Protein 3T61 (pdb70)

Sequence (343 aa):
RRFPGSIVVGVSGSGKSSVGEAIAEACGYPFIEGDALHPPENIRKSEGIPLTDDDRWPWLAAIGERLASREPVVVSCSALKRSYRDKLRESAPGGLAFVFLHGSESVLAERHHRTGHFPSSLLQTQLETLEDPRGEVRTVAVDVAQPLAEIVREALAGLARLAENLYFQSHHRRFPGSIVVGVSGSGKSSVGEAIAEACGYPFIEGDALHPPENIRKSEGIPLTDDDRWPWLAAIGERLASREPVVVSCSALKRSYRDKLRESAPGGLAFVFLHGSESVLAERHHRTGHFPSSLLQTQLETLEDPRGEVRTVAVDVAQPLAEIVREALAGLARLAENLYFQSH

Nearest PDB structures (foldseek):
  3t61-assembly1_B  TM=1.006E+00  e=4.111E-32  Sinorhizobium meliloti 1021
  1ko8-assembly1_B  TM=8.715E-01  e=2.826E-16  Escherichia coli
  1ko1-assembly1_B  TM=8.729E-01  e=8.173E-14  Escherichia coli
  2shk-assembly2_B  TM=5.669E-01  e=9.220E-06  Dickeya chrysanthemi
  3h0k-assembly1_B  TM=6.376E-01  e=4.752E-04  Saccharolobus solfataricus

Solvent-accessible surface area: 16106 Å² total

B-factor: mean 38.79, std 11.43, range [9.85, 81.86]

InterPro domains:
  IPR006001 Carbohydrate kinase, thermoresistant glucokinase [PTHR43442] (18-174)
  IPR006001 Carbohydrate kinase, thermoresistant glucokinase [TIGR01313] (19-172)
  IPR006001 Carbohydrate kinase, thermoresistant glucokinase [cd02021] (19-160)
  IPR027417 P-loop containing nucleoside triphosphate hydrolase [G3DSA:3.40.50.300] (1-178)
  IPR027417 P-loop containing nucleoside triphosphate hydrolase [SSF52540] (18-172)

Structure (mmCIF, N/CA/C/O backbone):
data_3T61
#
_entry.id   3T61
#
_cell.length_a   68.202
_cell.length_b   68.202
_cell.length_c   118.621
_cell.angle_alpha   90.00
_cell.angle_beta   90.00
_cell.angle_gamma   90.00
#
_symmetry.space_group_name_H-M   'P 43'
#
loop_
_entity.id
_entity.type
_entity.pdbx_description
1 polymer Gluconokinase
2 non-polymer 'PHOSPHATE ION'
3 water water
#
loop_
_atom_site.group_PDB
_atom_site.id
_atom_site.type_symbol
_atom_site.label_atom_id
_atom_site.label_alt_id
_atom_site.label_comp_id
_atom_site.label_asym_id
_atom_site.label_entity_id
_atom_site.label_seq_id
_atom_site.pdbx_PDB_ins_code
_atom_site.Cartn_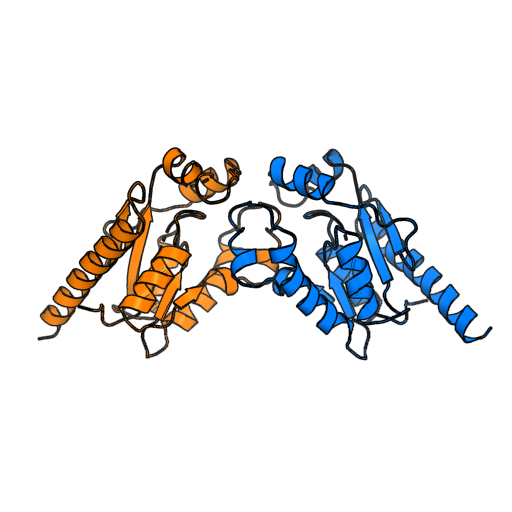x
_atom_site.Cartn_y
_atom_site.Cartn_z
_atom_site.occupancy
_atom_site.B_iso_or_equiv
_atom_site.auth_seq_id
_atom_site.auth_comp_id
_atom_site.auth_asym_id
_atom_site.auth_atom_id
_atom_site.pdbx_PDB_model_num
ATOM 1 N N . ARG A 1 15 ? 36.539 35.016 10.402 1.00 67.87 13 ARG A N 1
ATOM 2 C CA . ARG A 1 15 ? 36.874 33.566 10.293 1.00 67.08 13 ARG A CA 1
ATOM 3 C C . ARG A 1 15 ? 36.229 32.894 9.090 1.00 65.16 13 ARG A C 1
ATOM 4 O O . ARG A 1 15 ? 36.203 33.445 7.991 1.00 65.32 13 ARG A O 1
ATOM 12 N N . ARG A 1 16 ? 35.709 31.694 9.324 1.00 62.57 14 ARG A N 1
ATOM 13 C CA . ARG A 1 16 ? 35.071 30.889 8.295 1.00 59.63 14 ARG A CA 1
ATOM 14 C C . ARG A 1 16 ? 34.381 29.734 9.007 1.00 56.49 14 ARG A C 1
ATOM 15 O O . ARG A 1 16 ? 35.042 28.926 9.653 1.00 56.40 14 ARG A O 1
ATOM 23 N N . PHE A 1 17 ? 33.057 29.665 8.901 1.00 53.75 15 PHE A N 1
ATOM 24 C CA . PHE A 1 17 ? 32.285 28.608 9.562 1.00 50.67 15 PHE A CA 1
ATOM 25 C C . PHE A 1 17 ? 32.780 27.201 9.202 1.00 49.71 15 PHE A C 1
ATOM 26 O O . PHE A 1 17 ? 32.759 26.803 8.034 1.00 47.47 15 PHE A O 1
ATOM 34 N N . PRO A 1 18 ? 33.226 26.431 10.214 1.00 49.44 16 PRO A N 1
ATOM 35 C CA . PRO A 1 18 ? 33.737 25.065 10.050 1.00 49.56 16 PRO A CA 1
ATOM 36 C C . PRO A 1 18 ? 32.609 24.044 9.974 1.00 48.72 16 PRO A C 1
ATOM 37 O O . PRO A 1 18 ? 32.466 23.197 10.858 1.00 50.66 16 PRO A O 1
ATOM 41 N N . GLY A 1 19 ? 31.808 24.130 8.921 1.00 46.78 17 GLY A N 1
ATOM 42 C CA . GLY A 1 19 ? 30.695 23.213 8.766 1.00 43.88 17 GLY A CA 1
ATOM 43 C C . GLY A 1 19 ? 29.900 23.555 7.523 1.00 41.90 17 GLY A C 1
ATOM 44 O O . GLY A 1 19 ? 30.183 24.552 6.862 1.00 41.41 17 GLY A O 1
ATOM 45 N N . SER A 1 20 ? 28.907 22.733 7.207 1.00 39.61 18 SER A N 1
ATOM 46 C CA . SER A 1 20 ? 28.080 22.958 6.033 1.00 38.95 18 SER A CA 1
ATOM 47 C C . SER A 1 20 ? 27.138 24.151 6.201 1.00 37.31 18 SER A C 1
ATOM 48 O O . SER A 1 20 ? 26.679 24.444 7.305 1.00 37.70 18 SER A O 1
ATOM 51 N N . ILE A 1 21 ? 26.862 24.835 5.095 1.00 34.95 19 ILE A N 1
ATOM 52 C CA . ILE A 1 21 ? 25.992 26.007 5.108 1.00 32.95 19 ILE A CA 1
ATOM 53 C C . ILE A 1 21 ? 24.795 25.859 4.167 1.00 30.76 19 ILE A C 1
ATOM 54 O O . ILE A 1 21 ? 24.961 25.513 2.999 1.00 28.04 19 ILE A O 1
ATOM 59 N N . VAL A 1 22 ? 23.596 26.127 4.674 1.00 28.38 20 VAL A N 1
ATOM 60 C CA . VAL A 1 22 ? 22.412 26.097 3.832 1.00 26.87 20 VAL A CA 1
ATOM 61 C C . VAL A 1 22 ? 21.943 27.545 3.632 1.00 27.27 20 VAL A C 1
ATOM 62 O O . VAL A 1 22 ? 21.728 28.266 4.610 1.00 27.36 20 VAL A O 1
ATOM 66 N N . VAL A 1 23 ? 21.812 27.985 2.382 1.00 24.77 21 VAL A N 1
ATOM 67 C CA . VAL A 1 23 ? 21.309 29.334 2.113 1.00 23.20 21 VAL A CA 1
ATOM 68 C C . VAL A 1 23 ? 19.838 29.107 1.781 1.00 23.39 21 VAL A C 1
ATOM 69 O O . VAL A 1 23 ? 19.517 28.493 0.766 1.00 24.30 21 VAL A O 1
ATOM 81 N N . GLY A 1 25 ? 15.445 30.573 2.074 1.00 22.84 23 GLY A N 1
ATOM 82 C CA . GLY A 1 25 ? 14.623 31.715 1.727 1.00 25.08 23 GLY A CA 1
ATOM 83 C C . GLY A 1 25 ? 13.700 31.315 0.587 1.00 26.01 23 GLY A C 1
ATOM 84 O O . GLY A 1 25 ? 13.988 30.335 -0.115 1.00 22.21 23 GLY A O 1
ATOM 85 N N . VAL A 1 26 ? 12.606 32.058 0.398 1.00 24.57 24 VAL A N 1
ATOM 86 C CA . VAL A 1 26 ? 11.631 31.748 -0.651 1.00 24.61 24 VAL A CA 1
ATOM 87 C C . VAL A 1 26 ? 12.221 31.809 -2.049 1.00 26.70 24 VAL A C 1
ATOM 88 O O . VAL A 1 26 ? 13.311 32.348 -2.257 1.00 25.20 24 VAL A O 1
ATOM 92 N N . SER A 1 27 ? 11.487 31.250 -3.006 1.00 27.12 25 SER A N 1
ATOM 93 C CA . SER A 1 27 ? 11.926 31.232 -4.392 1.00 30.54 25 SER A CA 1
ATOM 94 C C . SER A 1 27 ? 12.120 32.662 -4.877 1.00 30.06 25 SER A C 1
ATOM 95 O O . SER A 1 27 ? 11.285 33.527 -4.611 1.00 27.80 25 SER A O 1
ATOM 98 N N . GLY A 1 28 ? 13.237 32.904 -5.561 1.00 29.29 26 GLY A N 1
ATOM 99 C CA . GLY A 1 28 ? 13.536 34.232 -6.070 1.00 30.10 26 GLY A CA 1
ATOM 100 C C . GLY A 1 28 ? 14.271 35.161 -5.113 1.00 30.47 26 GLY A C 1
ATOM 101 O O . GLY A 1 28 ? 14.537 36.320 -5.450 1.00 29.31 26 GLY A O 1
ATOM 102 N N . SER A 1 29 ? 14.600 34.670 -3.922 1.00 28.19 27 SER A N 1
ATOM 103 C CA . SER A 1 29 ? 15.306 35.486 -2.932 1.00 27.18 27 SER A CA 1
ATOM 104 C C . SER A 1 29 ? 16.794 35.612 -3.237 1.00 26.60 27 SER A C 1
ATOM 105 O O . SER A 1 29 ? 17.467 36.486 -2.701 1.00 27.73 27 SER A O 1
ATOM 108 N N . GLY A 1 30 ? 17.304 34.730 -4.093 1.00 26.91 28 GLY A N 1
ATOM 109 C CA . GLY A 1 30 ? 18.710 34.776 -4.479 1.00 26.31 28 GLY A CA 1
ATOM 110 C C . GLY A 1 30 ? 19.634 33.758 -3.813 1.00 26.20 28 GLY A C 1
ATOM 111 O O . GLY A 1 30 ? 20.837 33.985 -3.729 1.00 24.54 28 GLY A O 1
ATOM 112 N N . LYS A 1 31 ? 19.085 32.636 -3.346 1.00 27.34 29 LYS A N 1
ATOM 113 C CA . LYS A 1 31 ? 19.895 31.615 -2.688 1.00 27.43 29 LYS A CA 1
ATOM 114 C C . LYS A 1 31 ? 21.068 31.130 -3.528 1.00 26.93 29 LYS A C 1
ATOM 115 O O . LYS A 1 31 ? 22.181 30.996 -3.016 1.00 24.91 29 LYS A O 1
ATOM 121 N N . SER A 1 32 ? 20.845 30.839 -4.807 1.00 28.66 30 SER A N 1
ATOM 122 C CA . SER A 1 32 ? 21.955 30.368 -5.640 1.00 31.63 30 SER A CA 1
ATOM 123 C C . SER A 1 32 ? 23.060 31.418 -5.828 1.00 30.98 30 SER A C 1
ATOM 124 O O . SER A 1 32 ? 24.239 31.070 -5.764 1.00 30.70 30 SER A O 1
ATOM 127 N N . SER A 1 33 ? 22.711 32.682 -6.078 1.00 30.13 31 SER A N 1
ATOM 128 C CA . SER A 1 33 ? 23.759 33.699 -6.245 1.00 30.78 31 SER A CA 1
ATOM 129 C C . SER A 1 33 ? 24.577 33.870 -4.959 1.00 29.67 31 SER A C 1
ATOM 130 O O . SER A 1 33 ? 25.807 33.907 -4.982 1.00 27.32 31 SER A O 1
ATOM 133 N N . VAL A 1 34 ? 23.873 33.974 -3.838 1.00 27.95 32 VAL A N 1
ATOM 134 C CA . VAL A 1 34 ? 24.521 34.146 -2.549 1.00 29.02 32 VAL A CA 1
ATOM 135 C C . VAL A 1 34 ? 25.275 32.885 -2.163 1.00 28.78 32 VAL A C 1
ATOM 136 O O . VAL A 1 34 ? 26.415 32.946 -1.687 1.00 25.70 32 VAL A O 1
ATOM 140 N N . GLY A 1 35 ? 24.626 31.741 -2.382 1.00 28.05 33 GLY A N 1
ATOM 141 C CA . GLY A 1 35 ? 25.238 30.462 -2.065 1.00 28.99 33 GLY A CA 1
ATOM 142 C C . GLY A 1 35 ? 26.545 30.247 -2.805 1.00 29.97 33 GLY A C 1
ATOM 143 O O . GLY A 1 35 ? 27.523 29.755 -2.237 1.00 27.24 33 GLY A O 1
ATOM 144 N N . GLU A 1 36 ? 26.574 30.621 -4.078 1.00 31.11 34 GLU A N 1
ATOM 145 C CA . GLU A 1 36 ? 27.784 30.441 -4.859 1.00 35.64 34 GLU A CA 1
ATOM 146 C C . GLU A 1 36 ? 28.896 31.363 -4.370 1.00 34.39 34 GLU A C 1
ATOM 147 O O . GLU A 1 36 ? 30.041 30.937 -4.237 1.00 34.07 34 GLU A O 1
ATOM 153 N N . ALA A 1 37 ? 28.559 32.615 -4.078 1.00 33.96 35 ALA A N 1
ATOM 154 C CA . ALA A 1 37 ? 29.557 33.565 -3.587 1.00 33.59 35 ALA A CA 1
ATOM 155 C C . ALA A 1 37 ? 30.124 33.087 -2.242 1.00 32.71 35 ALA A C 1
ATOM 156 O O . ALA A 1 37 ? 31.334 33.083 -2.055 1.00 33.15 35 ALA A O 1
ATOM 158 N N . ILE A 1 38 ? 29.253 32.683 -1.316 1.00 32.18 36 ILE A N 1
ATOM 159 C CA . ILE A 1 38 ? 29.681 32.175 -0.014 1.00 33.55 36 ILE A CA 1
ATOM 160 C C . ILE A 1 38 ? 30.645 30.993 -0.216 1.00 34.57 36 ILE A C 1
ATOM 161 O O . ILE A 1 38 ? 31.733 30.951 0.366 1.00 32.17 36 ILE A O 1
ATOM 166 N N . ALA A 1 39 ? 30.219 30.031 -1.032 1.00 35.41 37 ALA A N 1
ATOM 167 C CA . ALA A 1 39 ? 31.013 28.839 -1.317 1.00 37.28 37 ALA A CA 1
ATOM 168 C C . ALA A 1 39 ? 32.392 29.188 -1.866 1.00 38.82 37 ALA A C 1
ATOM 169 O O . ALA A 1 39 ? 33.407 28.647 -1.427 1.00 37.99 37 ALA A O 1
ATOM 171 N N . GLU A 1 40 ? 32.430 30.092 -2.833 1.00 39.92 38 GLU A N 1
ATOM 172 C CA . GLU A 1 40 ? 33.702 30.466 -3.409 1.00 42.02 38 GLU A CA 1
ATOM 173 C C . GLU A 1 40 ? 34.597 31.111 -2.353 1.00 42.77 38 GLU A C 1
ATOM 174 O O . GLU A 1 40 ? 35.781 30.792 -2.254 1.00 42.31 38 GLU A O 1
ATOM 180 N N . ALA A 1 41 ? 34.027 32.006 -1.553 1.00 42.87 39 ALA A N 1
ATOM 181 C CA . ALA A 1 41 ? 34.790 32.682 -0.515 1.00 44.08 39 ALA A CA 1
ATOM 182 C C . ALA A 1 41 ? 35.355 31.711 0.524 1.00 44.32 39 ALA A C 1
ATOM 183 O O . ALA A 1 41 ? 36.454 31.917 1.030 1.00 44.28 39 ALA A O 1
ATOM 185 N N . CYS A 1 42 ? 34.616 30.647 0.828 1.00 45.27 40 CYS A N 1
ATOM 186 C CA . CYS A 1 42 ? 35.054 29.670 1.828 1.00 45.14 40 CYS A CA 1
ATOM 187 C C . CYS A 1 42 ? 35.848 28.487 1.279 1.00 45.22 40 CYS A C 1
ATOM 188 O O . CYS A 1 42 ? 36.324 27.651 2.043 1.00 45.08 40 CYS A O 1
ATOM 191 N N . GLY A 1 43 ? 35.993 28.406 -0.035 1.00 44.49 41 GLY A N 1
ATOM 192 C CA . GLY A 1 43 ? 36.716 27.283 -0.593 1.00 44.23 41 GLY A CA 1
ATOM 193 C C . GLY A 1 43 ? 35.919 25.996 -0.446 1.00 44.49 41 GLY A C 1
ATOM 194 O O . GLY A 1 43 ? 36.488 24.914 -0.331 1.00 44.79 41 GLY A O 1
ATOM 195 N N . TYR A 1 44 ? 34.594 26.112 -0.423 1.00 43.44 42 TYR A N 1
ATOM 196 C CA . TYR A 1 44 ? 33.734 24.941 -0.323 1.00 40.85 42 TYR A CA 1
ATOM 197 C C . TYR A 1 44 ? 33.002 24.795 -1.642 1.00 39.68 42 TYR A C 1
ATOM 198 O O . TYR A 1 44 ? 32.833 25.765 -2.383 1.00 40.77 42 TYR A O 1
ATOM 207 N N . PRO A 1 45 ? 32.563 23.575 -1.964 1.00 38.09 43 PRO A N 1
ATOM 208 C CA . PRO A 1 45 ? 31.841 23.427 -3.224 1.00 37.14 43 PRO A CA 1
ATOM 209 C C . PRO A 1 45 ? 30.387 23.855 -2.998 1.00 35.97 43 PRO A C 1
ATOM 210 O O . PRO A 1 45 ? 29.865 23.772 -1.880 1.00 34.37 43 PRO A O 1
ATOM 214 N N . PHE A 1 46 ? 29.746 24.338 -4.051 1.00 34.63 44 PHE A N 1
ATOM 215 C CA . PHE A 1 46 ? 28.360 24.760 -3.947 1.00 33.51 44 PHE A CA 1
ATOM 216 C C . PHE A 1 46 ? 27.466 23.748 -4.639 1.00 33.74 44 PHE A C 1
ATOM 217 O O . PHE A 1 46 ? 27.772 23.284 -5.736 1.00 33.53 44 PHE A O 1
ATOM 225 N N . ILE A 1 47 ? 26.365 23.403 -3.993 1.00 33.33 45 ILE A N 1
ATOM 226 C CA . ILE A 1 47 ? 25.411 22.487 -4.580 1.00 33.59 45 ILE A CA 1
ATOM 227 C C . ILE A 1 47 ? 24.078 23.211 -4.689 1.00 34.52 45 ILE A C 1
ATOM 228 O O . ILE A 1 47 ? 23.587 23.772 -3.706 1.00 33.06 45 ILE A O 1
ATOM 233 N N . GLU A 1 48 ? 23.495 23.219 -5.884 1.00 34.83 46 GLU A N 1
ATOM 234 C CA . GLU A 1 48 ? 22.202 23.853 -6.046 1.00 35.68 46 GLU A CA 1
ATOM 235 C C . GLU A 1 48 ? 21.123 22.859 -5.639 1.00 34.39 46 GLU A C 1
ATOM 236 O O . GLU A 1 48 ? 20.960 21.817 -6.274 1.00 34.65 46 GLU A O 1
ATOM 242 N N . GLY A 1 49 ? 20.395 23.188 -4.576 1.00 32.36 47 GLY A N 1
ATOM 243 C CA . GLY A 1 49 ? 19.342 22.314 -4.088 1.00 33.67 47 GLY A CA 1
ATOM 244 C C . GLY A 1 49 ? 18.315 21.883 -5.124 1.00 34.14 47 GLY A C 1
ATOM 245 O O . GLY A 1 49 ? 17.903 20.724 -5.136 1.00 32.32 47 GLY A O 1
ATOM 246 N N . ASP A 1 50 ? 17.907 22.806 -5.989 1.00 34.50 48 ASP A N 1
ATOM 247 C CA . ASP A 1 50 ? 16.914 22.527 -7.025 1.00 37.94 48 ASP A CA 1
ATOM 248 C C . ASP A 1 50 ? 17.203 21.294 -7.873 1.00 37.23 48 ASP A C 1
ATOM 249 O O . ASP A 1 50 ? 16.279 20.615 -8.331 1.00 39.13 48 ASP A O 1
ATOM 254 N N . ALA A 1 51 ? 18.481 21.024 -8.103 1.00 33.43 49 ALA A N 1
ATOM 255 C CA . ALA A 1 51 ? 18.879 19.891 -8.916 1.00 32.85 49 ALA A CA 1
ATOM 256 C C . ALA A 1 51 ? 18.614 18.526 -8.268 1.00 32.30 49 ALA A C 1
ATOM 257 O O . ALA A 1 51 ? 18.769 17.500 -8.918 1.00 32.43 49 ALA A O 1
ATOM 259 N N . LEU A 1 52 ? 18.203 18.501 -7.006 1.00 31.76 50 LEU A N 1
ATOM 260 C CA . LEU A 1 52 ? 17.964 17.226 -6.339 1.00 32.40 50 LEU A CA 1
ATOM 261 C C . LEU A 1 52 ? 16.494 16.821 -6.188 1.00 33.11 50 LEU A C 1
ATOM 262 O O . LEU A 1 52 ? 16.186 15.838 -5.509 1.00 32.96 50 LEU A O 1
ATOM 267 N N . HIS A 1 53 ? 15.593 17.581 -6.810 1.00 32.90 51 HIS A N 1
ATOM 268 C CA . HIS A 1 53 ? 14.159 17.284 -6.763 1.00 32.47 51 HIS A CA 1
ATOM 269 C C . HIS A 1 53 ? 13.856 16.074 -7.630 1.00 32.68 51 HIS A C 1
ATOM 270 O O . HIS A 1 53 ? 14.395 15.944 -8.726 1.00 31.17 51 HIS A O 1
ATOM 277 N N . PRO A 1 54 ? 13.008 15.159 -7.145 1.00 33.84 52 PRO A N 1
ATOM 278 C CA . PRO A 1 54 ? 12.697 14.001 -7.993 1.00 34.60 52 PRO A CA 1
ATOM 279 C C . PRO A 1 54 ? 11.832 14.499 -9.171 1.00 35.46 52 PRO A C 1
ATOM 280 O O . PRO A 1 54 ? 11.214 15.563 -9.088 1.00 34.10 52 PRO A O 1
ATOM 284 N N . PRO A 1 55 ? 11.791 13.746 -10.283 1.00 37.21 53 PRO A N 1
ATOM 285 C CA . PRO A 1 55 ? 11.015 14.102 -11.483 1.00 37.26 53 PRO A CA 1
ATOM 286 C C . PRO A 1 55 ? 9.610 14.655 -11.229 1.00 35.88 53 PRO A C 1
ATOM 287 O O . PRO A 1 55 ? 9.208 15.646 -11.837 1.00 33.30 53 PRO A O 1
ATOM 291 N N . GLU A 1 56 ? 8.876 14.008 -10.333 1.00 35.32 54 GLU A N 1
ATOM 292 C CA . GLU A 1 56 ? 7.520 14.418 -9.985 1.00 36.99 54 GLU A CA 1
ATOM 293 C C . GLU A 1 56 ? 7.469 15.871 -9.503 1.00 35.87 54 GLU A C 1
ATOM 294 O O . GLU A 1 56 ? 6.558 16.619 -9.870 1.00 33.95 54 GLU A O 1
ATOM 300 N N . ASN A 1 57 ? 8.442 16.275 -8.686 1.00 33.22 55 ASN A N 1
ATOM 301 C CA . ASN A 1 57 ? 8.464 17.646 -8.162 1.00 33.20 55 ASN A CA 1
ATOM 302 C C . ASN A 1 57 ? 8.694 18.669 -9.271 1.00 31.28 55 ASN A C 1
ATOM 303 O O . ASN A 1 57 ? 7.999 19.677 -9.339 1.00 31.61 55 ASN A O 1
ATOM 308 N N . ILE A 1 58 ? 9.664 18.400 -10.137 1.00 30.96 56 ILE A N 1
ATOM 309 C CA . ILE A 1 58 ? 9.989 19.286 -11.247 1.00 33.02 56 ILE A CA 1
ATOM 310 C C . ILE A 1 58 ? 8.786 19.528 -12.172 1.00 34.86 56 ILE A C 1
ATOM 311 O O . ILE A 1 58 ? 8.585 20.641 -12.681 1.00 33.46 56 ILE A O 1
ATOM 3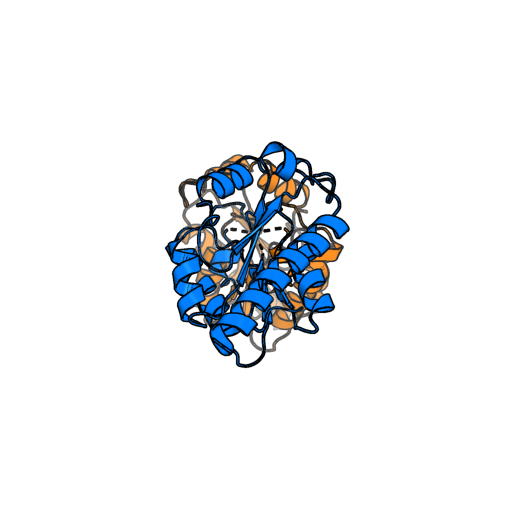16 N N . ARG A 1 59 ? 7.985 18.489 -12.383 1.00 35.26 57 ARG A N 1
ATOM 317 C CA . ARG A 1 59 ? 6.807 18.613 -13.227 1.00 36.44 57 ARG A CA 1
ATOM 318 C C . ARG A 1 59 ? 5.844 19.626 -12.592 1.00 35.78 57 ARG A C 1
ATOM 319 O O . ARG A 1 59 ? 5.335 20.518 -13.271 1.00 34.91 57 ARG A O 1
ATOM 327 N N . LYS A 1 60 ? 5.593 19.491 -11.292 1.00 34.24 58 LYS A N 1
ATOM 328 C CA . LYS A 1 60 ? 4.703 20.425 -10.613 1.00 33.74 58 LYS A CA 1
ATOM 329 C C . LYS A 1 60 ? 5.229 21.854 -10.679 1.00 32.95 58 LYS A C 1
ATOM 330 O O . LYS A 1 60 ? 4.470 22.785 -10.936 1.00 32.62 58 LYS A O 1
ATOM 344 N N . SER A 1 62 ? 7.192 23.037 -12.870 1.00 32.98 60 SER A N 1
ATOM 345 C CA . SER A 1 62 ? 7.102 23.422 -14.274 1.00 35.48 60 SER A CA 1
ATOM 346 C C . SER A 1 62 ? 5.724 24.008 -14.564 1.00 35.14 60 SER A C 1
ATOM 347 O O . SER A 1 62 ? 5.593 24.957 -15.333 1.00 35.80 60 SER A O 1
ATOM 350 N N . GLU A 1 63 ? 4.704 23.442 -13.923 1.00 34.29 61 GLU A N 1
ATOM 351 C CA . GLU A 1 63 ? 3.322 23.870 -14.105 1.00 34.24 61 GLU A CA 1
ATOM 352 C C . GLU A 1 63 ? 2.934 25.060 -13.229 1.00 34.53 61 GLU A C 1
ATOM 353 O O . GLU A 1 63 ? 1.854 25.626 -13.386 1.00 34.61 61 GLU A O 1
ATOM 359 N N . GLY A 1 64 ? 3.822 25.453 -12.323 1.00 32.38 62 GLY A N 1
ATOM 360 C CA . GLY A 1 64 ? 3.514 26.566 -11.448 1.00 33.07 62 GLY A CA 1
ATOM 361 C C . GLY A 1 64 ? 2.571 26.137 -10.343 1.00 33.45 62 GLY A C 1
ATOM 362 O O . GLY A 1 64 ? 1.821 26.950 -9.807 1.00 31.72 62 GLY A O 1
ATOM 363 N N . ILE A 1 65 ? 2.598 24.848 -10.016 1.00 33.70 63 ILE A N 1
ATOM 364 C CA . ILE A 1 65 ? 1.765 24.295 -8.954 1.00 34.85 63 ILE A CA 1
ATOM 365 C C . ILE A 1 65 ? 2.628 24.116 -7.698 1.00 34.19 63 ILE A C 1
ATOM 366 O O . ILE A 1 65 ? 3.751 23.620 -7.777 1.00 32.87 63 ILE A O 1
ATOM 371 N N . PRO A 1 66 ? 2.113 24.521 -6.521 1.00 33.58 64 PRO A N 1
ATOM 372 C CA . PRO A 1 66 ? 2.878 24.380 -5.277 1.00 33.65 64 PRO A CA 1
ATOM 373 C C . PRO A 1 66 ? 3.120 22.926 -4.850 1.00 33.11 64 PRO A C 1
ATOM 374 O O . PRO A 1 66 ? 2.304 22.047 -5.116 1.00 32.61 64 PRO A O 1
ATOM 378 N N . LEU A 1 67 ? 4.249 22.689 -4.184 1.00 31.49 65 LEU A N 1
ATOM 379 C CA . LEU A 1 67 ? 4.601 21.361 -3.690 1.00 31.13 65 LEU A CA 1
ATOM 380 C C . LEU A 1 67 ? 4.019 21.149 -2.295 1.00 30.40 65 LEU A C 1
ATOM 381 O O . LEU A 1 67 ? 3.821 22.105 -1.551 1.00 30.87 65 LEU A O 1
ATOM 386 N N . THR A 1 68 ? 3.741 19.896 -1.949 1.00 30.09 66 THR A N 1
ATOM 387 C CA . THR A 1 68 ? 3.196 19.544 -0.632 1.00 30.02 66 THR A CA 1
ATOM 388 C C . THR A 1 68 ? 4.344 19.075 0.261 1.00 29.07 66 THR A C 1
ATOM 389 O O . THR A 1 68 ? 5.474 18.956 -0.200 1.00 26.24 66 THR A O 1
ATOM 393 N N . ASP A 1 69 ? 4.052 18.811 1.532 1.00 30.68 67 ASP A N 1
ATOM 394 C CA . ASP A 1 69 ? 5.067 18.308 2.456 1.00 32.87 67 ASP A CA 1
ATOM 395 C C . ASP A 1 69 ? 5.586 16.968 1.943 1.00 31.28 67 ASP A C 1
ATOM 396 O O . ASP A 1 69 ? 6.793 16.727 1.923 1.00 32.76 67 ASP A O 1
ATOM 401 N N . ASP A 1 70 ? 4.669 16.094 1.540 1.00 28.19 68 ASP A N 1
ATOM 402 C CA . ASP A 1 70 ? 5.050 14.784 1.025 1.00 29.51 68 ASP A CA 1
ATOM 403 C C . ASP A 1 70 ? 6.016 14.929 -0.155 1.00 29.90 68 ASP A C 1
ATOM 404 O O . ASP A 1 70 ? 7.009 14.214 -0.227 1.00 29.16 68 ASP A O 1
ATOM 409 N N . ASP A 1 71 ? 5.732 15.856 -1.074 1.00 30.71 69 ASP A N 1
ATOM 410 C CA . ASP A 1 71 ? 6.609 16.057 -2.229 1.00 31.38 69 ASP A CA 1
ATOM 411 C C . ASP A 1 71 ? 8.023 16.440 -1.808 1.00 30.59 69 ASP A C 1
ATOM 412 O O . ASP A 1 71 ? 9.002 15.969 -2.393 1.00 29.01 69 ASP A O 1
ATOM 417 N N . ARG A 1 72 ? 8.122 17.298 -0.796 1.00 29.50 70 ARG A N 1
ATOM 418 C CA . ARG A 1 72 ? 9.417 17.791 -0.328 1.00 32.25 70 ARG A CA 1
ATOM 419 C C . ARG A 1 72 ? 10.330 16.832 0.424 1.00 28.60 70 ARG A C 1
ATOM 420 O O . ARG A 1 72 ? 11.543 16.850 0.224 1.00 28.91 70 ARG A O 1
ATOM 428 N N . TRP A 1 73 ? 9.761 16.003 1.286 1.00 27.46 71 TRP A N 1
ATOM 429 C CA . TRP A 1 73 ? 10.564 15.072 2.077 1.00 27.21 71 TRP A CA 1
ATOM 430 C C . TRP A 1 73 ? 11.622 14.258 1.339 1.00 25.70 71 TRP A C 1
ATOM 431 O O . TRP A 1 73 ? 12.761 14.189 1.786 1.00 26.15 71 TRP A O 1
ATOM 442 N N . PRO A 1 74 ? 11.278 13.637 0.203 1.00 26.78 72 PRO A N 1
ATOM 443 C CA . PRO A 1 74 ? 12.378 12.892 -0.423 1.00 28.01 72 PRO A CA 1
ATOM 444 C C . PRO A 1 74 ? 13.484 13.818 -0.943 1.00 27.74 72 PRO A C 1
ATOM 445 O O . PRO A 1 74 ? 14.656 13.434 -1.028 1.00 26.49 72 PRO A O 1
ATOM 449 N N . TRP A 1 75 ? 13.106 15.050 -1.275 1.00 28.24 73 TRP A N 1
ATOM 450 C CA . TRP A 1 75 ? 14.052 16.051 -1.758 1.00 25.34 73 TRP A CA 1
ATOM 451 C C . TRP A 1 75 ? 14.944 16.471 -0.588 1.00 24.59 73 TRP A C 1
ATOM 452 O O . TRP A 1 75 ? 16.171 16.554 -0.706 1.00 21.22 73 TRP A O 1
ATOM 463 N N . LEU A 1 76 ? 14.303 16.734 0.543 1.00 23.35 74 LEU A N 1
ATOM 464 C CA . LEU A 1 76 ? 15.006 17.142 1.753 1.00 25.76 74 LEU A CA 1
ATOM 465 C C . LEU A 1 76 ? 15.962 16.027 2.199 1.00 26.65 74 LEU A C 1
ATOM 466 O O . LEU A 1 76 ? 17.058 16.298 2.707 1.00 23.87 74 LEU A O 1
ATOM 471 N N . ALA A 1 77 ? 15.552 14.774 1.985 1.00 25.91 75 ALA A N 1
ATOM 472 C CA . ALA A 1 77 ? 16.400 13.643 2.345 1.00 27.43 75 ALA A CA 1
ATOM 473 C C . ALA A 1 77 ? 17.655 13.713 1.496 1.00 25.99 75 ALA A C 1
ATOM 474 O O . ALA A 1 77 ? 18.762 13.554 1.999 1.00 26.40 75 ALA A O 1
ATOM 476 N N . ALA A 1 78 ? 17.495 13.970 0.204 1.00 25.78 76 ALA A N 1
ATOM 477 C CA . ALA A 1 78 ? 18.669 14.051 -0.657 1.00 25.28 76 ALA A CA 1
ATOM 478 C C . ALA A 1 78 ? 19.538 15.244 -0.237 1.00 26.85 76 ALA A C 1
ATOM 479 O O . ALA A 1 78 ? 20.770 15.181 -0.322 1.00 26.97 76 ALA A O 1
ATOM 481 N N . ILE A 1 79 ? 18.904 16.327 0.213 1.00 25.38 77 ILE A N 1
ATOM 482 C CA . ILE A 1 79 ? 19.655 17.504 0.668 1.00 26.56 77 ILE A CA 1
ATOM 483 C C . ILE A 1 79 ? 20.439 17.093 1.923 1.00 25.61 77 ILE A C 1
ATOM 484 O O . ILE A 1 79 ? 21.636 17.359 2.053 1.00 21.48 77 ILE A O 1
ATOM 489 N N . GLY A 1 80 ? 19.733 16.452 2.847 1.00 25.48 78 GLY A N 1
ATOM 490 C CA . GLY A 1 80 ? 20.354 15.990 4.076 1.00 29.01 78 GLY A CA 1
ATOM 491 C C . GLY A 1 80 ? 21.575 15.124 3.831 1.00 30.31 78 GLY A C 1
ATOM 492 O O . GLY A 1 80 ? 22.596 15.287 4.504 1.00 29.01 78 GLY A O 1
ATOM 493 N N . GLU A 1 81 ? 21.489 14.206 2.867 1.00 30.29 79 GLU A N 1
ATOM 494 C CA . GLU A 1 81 ? 22.622 13.324 2.575 1.00 31.69 79 GLU A CA 1
ATOM 495 C C . GLU A 1 81 ? 23.859 14.095 2.103 1.00 31.83 79 GLU A C 1
ATOM 496 O O . GLU A 1 81 ? 24.978 13.719 2.435 1.00 31.97 79 GLU A O 1
ATOM 502 N N . ARG A 1 82 ? 23.668 15.164 1.331 1.00 32.20 80 ARG A N 1
ATOM 503 C CA . ARG A 1 82 ? 24.800 15.962 0.850 1.00 33.90 80 ARG A CA 1
ATOM 504 C C . ARG A 1 82 ? 25.438 16.730 2.013 1.00 34.99 80 ARG A C 1
ATOM 505 O O . ARG A 1 82 ? 26.657 16.907 2.068 1.00 33.60 80 ARG A O 1
ATOM 513 N N . LEU A 1 83 ? 24.604 17.180 2.944 1.00 35.26 81 LEU A N 1
ATOM 514 C CA . LEU A 1 83 ? 25.079 17.937 4.093 1.00 39.83 81 LEU A CA 1
ATOM 515 C C . LEU A 1 83 ? 25.835 17.054 5.088 1.00 43.92 81 LEU A C 1
ATOM 516 O O . LEU A 1 83 ? 26.591 17.556 5.926 1.00 44.66 81 LEU A O 1
ATOM 521 N N . ALA A 1 84 ? 25.646 15.742 4.979 1.00 45.67 82 ALA A N 1
ATOM 522 C CA . ALA A 1 84 ? 26.296 14.795 5.881 1.00 49.85 82 ALA A CA 1
ATOM 523 C C . ALA A 1 84 ? 27.736 14.432 5.523 1.00 51.55 82 ALA A C 1
ATOM 524 O O . ALA A 1 84 ? 28.403 13.736 6.284 1.00 53.60 82 ALA A O 1
ATOM 526 N N . SER A 1 85 ? 28.220 14.888 4.376 1.00 53.97 83 SER A N 1
ATOM 527 C CA . SER A 1 85 ? 29.587 14.576 3.976 1.00 57.18 83 SER A CA 1
ATOM 528 C C . SER A 1 85 ? 30.587 15.082 5.018 1.00 59.52 83 SER A C 1
ATOM 529 O O . SER A 1 85 ? 30.251 15.924 5.857 1.00 59.02 83 SER A O 1
ATOM 532 N N . ARG A 1 86 ? 31.809 14.555 4.975 1.00 62.11 84 ARG A N 1
ATOM 533 C CA . ARG A 1 86 ? 32.849 14.970 5.914 1.00 64.38 84 ARG A CA 1
ATOM 534 C C . ARG A 1 86 ? 33.188 16.442 5.709 1.00 63.79 84 ARG A C 1
ATOM 535 O O . ARG A 1 86 ? 32.994 17.269 6.603 1.00 64.17 84 ARG A O 1
ATOM 543 N N . GLU A 1 87 ? 33.697 16.760 4.523 1.00 62.33 85 GLU A N 1
ATOM 544 C CA . GLU A 1 87 ? 34.068 18.129 4.193 1.00 60.98 85 GLU A CA 1
ATOM 545 C C . GLU A 1 87 ? 32.832 19.016 4.043 1.00 57.69 85 GLU A C 1
ATOM 546 O O . GLU A 1 87 ? 31.783 18.570 3.574 1.00 56.82 85 GLU A O 1
ATOM 552 N N . PRO A 1 88 ? 32.946 20.288 4.451 1.00 54.11 86 PRO A N 1
ATOM 553 C CA . PRO A 1 88 ? 31.870 21.281 4.389 1.00 50.50 86 PRO A CA 1
ATOM 554 C C . PRO A 1 88 ? 31.355 21.566 2.983 1.00 47.11 86 PRO A C 1
ATOM 555 O O . PRO A 1 88 ? 32.116 21.579 2.012 1.00 46.31 86 PRO A O 1
ATOM 559 N N . VAL A 1 89 ? 30.053 21.800 2.886 1.00 42.55 87 VAL A N 1
ATOM 560 C CA . VAL A 1 89 ? 29.435 22.109 1.609 1.00 39.04 87 VAL A CA 1
ATOM 561 C C . VAL A 1 89 ? 28.426 23.242 1.794 1.00 35.90 87 VAL A C 1
ATOM 562 O O . VAL A 1 89 ? 27.901 23.440 2.887 1.00 34.45 87 VAL A O 1
ATOM 566 N N . VAL A 1 90 ? 28.184 24.004 0.732 1.00 33.42 88 VAL A N 1
ATOM 567 C CA . VAL A 1 90 ? 27.200 25.076 0.782 1.00 32.52 88 VAL A CA 1
ATOM 568 C C . VAL A 1 90 ? 26.055 24.658 -0.132 1.00 31.88 88 VAL A C 1
ATOM 569 O O . VAL A 1 90 ? 26.265 24.418 -1.318 1.00 32.57 88 VAL A O 1
ATOM 573 N N . VAL A 1 91 ? 24.846 24.572 0.412 1.00 30.42 89 VAL A N 1
ATOM 574 C CA . VAL A 1 91 ? 23.701 24.159 -0.390 1.00 30.39 89 VAL A CA 1
ATOM 575 C C . VAL A 1 91 ? 22.540 25.136 -0.358 1.00 30.28 89 VAL A C 1
ATOM 576 O O . VAL A 1 91 ? 22.126 25.578 0.707 1.00 30.50 89 VAL A O 1
ATOM 580 N N . SER A 1 92 ? 22.010 25.454 -1.535 1.00 28.71 90 SER A N 1
ATOM 581 C CA . SER A 1 92 ? 20.858 26.327 -1.626 1.00 27.99 90 SER A CA 1
ATOM 582 C C . SER A 1 92 ? 19.616 25.441 -1.441 1.00 26.48 90 SER A C 1
ATOM 583 O O . SER A 1 92 ? 19.443 24.429 -2.118 1.00 24.27 90 SER A O 1
ATOM 586 N N . CYS A 1 93 ? 18.763 25.827 -0.504 1.00 24.97 91 CYS A N 1
ATOM 587 C CA . CYS A 1 93 ? 17.559 25.083 -0.210 1.00 23.88 91 CYS A CA 1
ATOM 588 C C . CYS A 1 93 ? 16.597 25.995 0.539 1.00 23.92 91 CYS A C 1
ATOM 589 O O . CYS A 1 93 ? 16.913 26.477 1.621 1.00 21.94 91 CYS A O 1
ATOM 592 N N . SER A 1 94 ? 15.423 26.225 -0.040 1.00 25.32 92 SER A N 1
ATOM 593 C CA . SER A 1 94 ? 14.415 27.094 0.562 1.00 24.69 92 SER A CA 1
ATOM 594 C C . SER A 1 94 ? 14.185 26.820 2.050 1.00 24.79 92 SER A C 1
ATOM 595 O O . SER A 1 94 ? 14.032 27.764 2.832 1.00 24.39 92 SER A O 1
ATOM 598 N N . ALA A 1 95 ? 14.141 25.540 2.431 1.00 24.29 93 ALA A N 1
ATOM 599 C CA . ALA A 1 95 ? 13.976 25.125 3.832 1.00 24.13 93 ALA A CA 1
ATOM 600 C C . ALA A 1 95 ? 12.951 25.951 4.601 1.00 25.89 93 ALA A C 1
ATOM 601 O O . ALA A 1 95 ? 13.205 26.395 5.729 1.00 21.87 93 ALA A O 1
ATOM 603 N N . LEU A 1 96 ? 11.780 26.109 3.995 1.00 26.04 94 LEU A N 1
ATOM 604 C CA . LEU A 1 96 ? 10.714 26.918 4.551 1.00 28.58 94 LEU A CA 1
ATOM 605 C C . LEU A 1 96 ? 10.163 26.600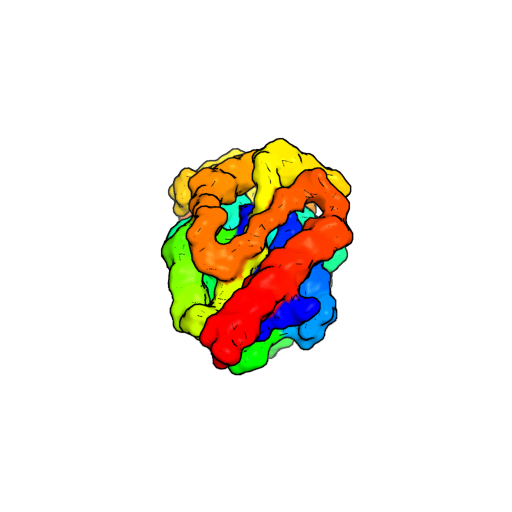 5.934 1.00 30.41 94 LEU A C 1
ATOM 606 O O . LEU A 1 96 ? 9.959 27.514 6.731 1.00 30.00 94 LEU A O 1
ATOM 611 N N . LYS A 1 97 ? 9.909 25.329 6.232 1.00 31.08 95 LYS A N 1
ATOM 612 C CA . LYS A 1 97 ? 9.359 24.975 7.538 1.00 32.39 95 LYS A CA 1
ATOM 613 C C . LYS A 1 97 ? 10.408 24.585 8.569 1.00 33.19 95 LYS A C 1
ATOM 614 O O . LYS A 1 97 ? 11.536 24.223 8.228 1.00 32.35 95 LYS A O 1
ATOM 620 N N . ARG A 1 98 ? 10.016 24.684 9.837 1.00 34.21 96 ARG A N 1
ATOM 621 C CA . ARG A 1 98 ? 10.872 24.324 10.959 1.00 35.13 96 ARG A CA 1
ATOM 622 C C . ARG A 1 98 ? 11.196 22.827 10.875 1.00 33.40 96 ARG A C 1
ATOM 623 O O . ARG A 1 98 ? 12.326 22.408 11.144 1.00 32.94 96 ARG A O 1
ATOM 631 N N . SER A 1 99 ? 10.195 22.032 10.501 1.00 32.02 97 SER A N 1
ATOM 632 C CA . SER A 1 99 ? 10.359 20.585 10.348 1.00 34.11 97 SER A CA 1
ATOM 633 C C . SER A 1 99 ? 11.553 20.311 9.446 1.00 32.33 97 SER A C 1
ATOM 634 O O . SER A 1 99 ? 12.453 19.556 9.791 1.00 31.89 97 SER A O 1
ATOM 637 N N . TYR A 1 100 ? 11.548 20.930 8.273 1.00 30.40 98 TYR A N 1
ATOM 638 C CA . TYR A 1 100 ? 12.624 20.711 7.328 1.00 31.17 98 TYR A CA 1
ATOM 639 C C . TYR A 1 100 ? 14.000 21.039 7.891 1.00 30.25 98 TYR A C 1
ATOM 640 O O . TYR A 1 100 ? 14.932 20.245 7.751 1.00 31.57 98 TYR A O 1
ATOM 649 N N . ARG A 1 101 ? 14.135 22.195 8.533 1.00 28.98 99 ARG A N 1
ATOM 650 C CA . ARG A 1 101 ? 15.433 22.604 9.075 1.00 29.20 99 ARG A CA 1
ATOM 651 C C . ARG A 1 101 ? 15.904 21.706 10.227 1.00 28.48 99 ARG A C 1
ATOM 652 O O . ARG A 1 101 ? 17.078 21.365 10.303 1.00 26.12 99 ARG A O 1
ATOM 660 N N . ASP A 1 102 ? 14.998 21.333 11.127 1.00 30.78 100 ASP A N 1
ATOM 661 C CA . ASP A 1 102 ? 15.389 20.458 12.237 1.00 34.81 100 ASP A CA 1
ATOM 662 C C . ASP A 1 102 ? 15.917 19.120 11.709 1.00 34.41 100 ASP A C 1
ATOM 663 O O . ASP A 1 102 ? 16.882 18.580 12.245 1.00 33.81 100 ASP A O 1
ATOM 668 N N . LYS A 1 103 ? 15.291 18.593 10.656 1.00 34.76 101 LYS A N 1
ATOM 669 C CA . LYS A 1 103 ? 15.737 17.335 10.063 1.00 35.15 101 LYS A CA 1
ATOM 670 C C . LYS A 1 103 ? 17.118 17.501 9.461 1.00 33.74 101 LYS A C 1
ATOM 671 O O . LYS A 1 103 ? 18.017 16.698 9.717 1.00 33.31 101 LYS A O 1
ATOM 677 N N . LEU A 1 104 ? 17.288 18.547 8.660 1.00 31.49 102 LEU A N 1
ATOM 678 C CA . LEU A 1 104 ? 18.572 18.816 8.030 1.00 30.84 102 LEU A CA 1
ATOM 679 C C . LEU A 1 104 ? 19.701 18.922 9.072 1.00 32.34 102 LEU A C 1
ATOM 680 O O . LEU A 1 104 ? 20.834 18.488 8.825 1.00 30.18 102 LEU A O 1
ATOM 685 N N . ARG A 1 105 ? 19.390 19.498 10.233 1.00 33.67 103 ARG A N 1
ATOM 686 C CA . ARG A 1 105 ? 20.370 19.635 11.313 1.00 37.21 103 ARG A CA 1
ATOM 687 C C . ARG A 1 105 ? 20.806 18.268 11.835 1.00 38.29 103 ARG A C 1
ATOM 688 O O . ARG A 1 105 ? 21.962 18.086 12.206 1.00 37.37 103 ARG A O 1
ATOM 696 N N . GLU A 1 106 ? 19.884 17.308 11.861 1.00 41.46 104 GLU A N 1
ATOM 697 C CA . GLU A 1 106 ? 20.212 15.961 12.332 1.00 45.32 104 GLU A CA 1
ATOM 698 C C . GLU A 1 106 ? 21.238 15.279 11.432 1.00 46.15 104 GLU A C 1
ATOM 699 O O . GLU A 1 106 ? 21.866 14.312 11.836 1.00 45.06 104 GLU A O 1
ATOM 705 N N . SER A 1 107 ? 21.401 15.779 10.213 1.00 47.74 105 SER A N 1
ATOM 706 C CA . SER A 1 107 ? 22.357 15.189 9.282 1.00 51.88 105 SER A CA 1
ATOM 707 C C . SER A 1 107 ? 23.768 15.676 9.582 1.00 53.28 105 SER A C 1
ATOM 708 O O . SER A 1 107 ? 24.739 15.211 8.992 1.00 54.68 105 SER A O 1
ATOM 711 N N . ALA A 1 108 ? 23.868 16.621 10.506 1.00 55.09 106 ALA A N 1
ATOM 712 C CA . ALA A 1 108 ? 25.149 17.182 10.916 1.00 56.15 106 ALA A CA 1
ATOM 713 C C . ALA A 1 108 ? 24.921 17.892 12.252 1.00 57.17 106 ALA A C 1
ATOM 714 O O . ALA A 1 108 ? 25.102 19.107 12.360 1.00 56.77 106 ALA A O 1
ATOM 716 N N . PRO A 1 109 ? 24.522 17.130 13.292 1.00 57.64 107 PRO A N 1
ATOM 717 C CA . PRO A 1 109 ? 24.241 17.628 14.647 1.00 57.50 107 PRO A CA 1
ATOM 718 C C . PRO A 1 109 ? 25.230 18.664 15.169 1.00 56.95 107 PRO A C 1
ATOM 719 O O . PRO A 1 109 ? 26.438 18.424 15.204 1.00 56.67 107 PRO A O 1
ATOM 723 N N . GLY A 1 110 ? 24.700 19.816 15.573 1.00 56.46 108 GLY A N 1
ATOM 724 C CA . GLY A 1 110 ? 25.532 20.887 16.092 1.00 54.20 108 GLY A CA 1
ATOM 725 C C . GLY A 1 110 ? 26.571 21.412 15.115 1.00 53.25 108 GLY A C 1
ATOM 726 O O . GLY A 1 110 ? 27.541 22.052 15.529 1.00 55.45 108 GLY A O 1
ATOM 727 N N . GLY A 1 111 ? 26.382 21.156 13.822 1.00 50.36 109 GLY A N 1
ATOM 728 C CA . GLY A 1 111 ? 27.348 21.627 12.843 1.00 47.19 109 GLY A CA 1
ATOM 729 C C . GLY A 1 111 ? 26.782 22.275 11.587 1.00 44.29 109 GLY A C 1
ATOM 730 O O . GLY A 1 111 ? 27.527 22.527 10.643 1.00 43.80 109 GLY A O 1
ATOM 731 N N . LEU A 1 112 ? 25.485 22.564 11.563 1.00 41.42 110 LEU A N 1
ATOM 732 C CA . LEU A 1 112 ? 24.876 23.168 10.376 1.00 39.52 110 LEU A CA 1
ATOM 733 C C . LEU A 1 112 ? 24.450 24.637 10.541 1.00 38.38 110 LEU A C 1
ATOM 734 O O . LEU A 1 112 ? 23.724 24.983 11.475 1.00 38.58 110 LEU A O 1
ATOM 739 N N . ALA A 1 113 ? 24.896 25.483 9.614 1.00 36.73 111 ALA A N 1
ATOM 740 C CA . ALA A 1 113 ? 24.559 26.908 9.618 1.00 36.47 111 ALA A CA 1
ATOM 741 C C . ALA A 1 113 ? 23.587 27.268 8.492 1.00 34.87 111 ALA A C 1
ATOM 742 O O . ALA A 1 113 ? 23.685 26.753 7.373 1.00 33.61 111 ALA A O 1
ATOM 744 N N . PHE A 1 114 ? 22.656 28.163 8.800 1.00 33.89 112 PHE A N 1
ATOM 745 C CA . PHE A 1 114 ? 21.662 28.624 7.840 1.00 32.96 112 PHE A CA 1
ATOM 746 C C . PHE A 1 114 ? 21.802 30.129 7.598 1.00 32.72 112 PHE A C 1
ATOM 747 O O . PHE A 1 114 ? 21.960 30.897 8.546 1.00 32.00 112 PHE A O 1
ATOM 755 N N . VAL A 1 115 ? 21.747 30.532 6.331 1.00 30.55 113 VAL A N 1
ATOM 756 C CA . VAL A 1 115 ? 21.785 31.941 5.931 1.00 30.47 113 VAL A CA 1
ATOM 757 C C . VAL A 1 115 ? 20.365 32.188 5.363 1.00 29.89 113 VAL A C 1
ATOM 758 O O . VAL A 1 115 ? 19.992 31.638 4.323 1.00 29.38 113 VAL A O 1
ATOM 762 N N . PHE A 1 116 ? 19.569 32.971 6.093 1.00 28.97 114 PHE A N 1
ATOM 763 C CA . PHE A 1 116 ? 18.187 33.286 5.722 1.00 27.64 114 PHE A CA 1
ATOM 764 C C . PHE A 1 116 ? 18.057 34.595 4.933 1.00 28.76 114 PHE A C 1
ATOM 765 O O . PHE A 1 116 ? 18.178 35.684 5.492 1.00 27.48 114 PHE A O 1
ATOM 773 N N . LEU A 1 117 ? 17.825 34.474 3.627 1.00 28.00 115 LEU A N 1
ATOM 774 C CA . LEU A 1 117 ? 17.653 35.637 2.761 1.00 26.40 115 LEU A CA 1
ATOM 775 C C . LEU A 1 117 ? 16.176 35.991 2.831 1.00 25.62 115 LEU A C 1
ATOM 776 O O . LEU A 1 117 ? 15.334 35.145 2.568 1.00 24.37 115 LEU A O 1
ATOM 781 N N . HIS A 1 118 ? 15.864 37.240 3.163 1.00 25.07 116 HIS A N 1
ATOM 782 C CA . HIS A 1 118 ? 14.473 37.640 3.300 1.00 27.91 116 HIS A CA 1
ATOM 783 C C . HIS A 1 118 ? 14.147 39.079 2.860 1.00 29.55 116 HIS A C 1
ATOM 784 O O . HIS A 1 118 ? 14.997 39.983 2.865 1.00 26.44 116 HIS A O 1
ATOM 791 N N . GLY A 1 119 ? 12.884 39.266 2.497 1.00 29.92 117 GLY A N 1
ATOM 792 C CA . GLY A 1 119 ? 12.401 40.562 2.067 1.00 32.59 117 GLY A CA 1
ATOM 793 C C . GLY A 1 119 ? 10.899 40.443 1.962 1.00 32.83 117 GLY A C 1
ATOM 794 O O . GLY A 1 119 ? 10.365 39.333 2.024 1.00 30.28 117 GLY A O 1
ATOM 795 N N . SER A 1 120 ? 10.218 41.572 1.816 1.00 31.45 118 SER A N 1
ATOM 796 C CA . SER A 1 120 ? 8.765 41.575 1.697 1.00 33.30 118 SER A CA 1
ATOM 797 C C . SER A 1 120 ? 8.398 41.139 0.293 1.00 31.48 118 SER A C 1
ATOM 798 O O . SER A 1 120 ? 9.235 41.143 -0.604 1.00 29.41 118 SER A O 1
ATOM 801 N N . GLU A 1 121 ? 7.136 40.780 0.105 1.00 34.60 119 GLU A N 1
ATOM 802 C CA . GLU A 1 121 ? 6.665 40.354 -1.205 1.00 37.73 119 GLU A CA 1
ATOM 803 C C . GLU A 1 121 ? 7.022 41.375 -2.276 1.00 36.71 119 GLU A C 1
ATOM 804 O O . GLU A 1 121 ? 7.489 41.017 -3.362 1.00 36.27 119 GLU A O 1
ATOM 810 N N . SER A 1 122 ? 6.807 42.650 -1.965 1.00 36.59 120 SER A N 1
ATOM 811 C CA . SER A 1 122 ? 7.085 43.723 -2.915 1.00 35.92 120 SER A CA 1
ATOM 812 C C . SER A 1 122 ? 8.540 43.767 -3.358 1.00 33.09 120 SER A C 1
ATOM 813 O O . SER A 1 122 ? 8.833 43.839 -4.551 1.00 32.56 120 SER A O 1
ATOM 816 N N . VAL A 1 123 ? 9.454 43.741 -2.393 1.00 32.03 121 VAL A N 1
ATOM 817 C CA . VAL A 1 123 ? 10.873 43.796 -2.714 1.00 32.33 121 VAL A CA 1
ATOM 818 C C . VAL A 1 123 ? 11.295 42.550 -3.477 1.00 32.06 121 VAL A C 1
ATOM 819 O O . VAL A 1 123 ? 12.036 42.636 -4.453 1.00 30.24 121 VAL A O 1
ATOM 823 N N . LEU A 1 124 ? 10.831 41.392 -3.016 1.00 32.26 122 LEU A N 1
ATOM 824 C CA . LEU A 1 124 ? 11.152 40.138 -3.683 1.00 34.92 122 LEU A CA 1
ATOM 825 C C . LEU A 1 124 ? 10.685 40.172 -5.138 1.00 36.13 122 LEU A C 1
ATOM 826 O O . LEU A 1 124 ? 11.459 39.881 -6.048 1.00 34.56 122 LEU A O 1
ATOM 831 N N . ALA A 1 125 ? 9.422 40.545 -5.361 1.00 38.19 123 ALA A N 1
ATOM 832 C CA . ALA A 1 125 ? 8.883 40.598 -6.724 1.00 39.64 123 ALA A CA 1
ATOM 833 C C . ALA A 1 125 ? 9.671 41.555 -7.613 1.00 41.26 123 ALA A C 1
ATOM 834 O O . ALA A 1 125 ? 10.016 41.228 -8.749 1.00 40.73 123 ALA A O 1
ATOM 836 N N . GLU A 1 126 ? 9.959 42.738 -7.084 1.00 43.20 124 GLU A N 1
ATOM 837 C CA . GLU A 1 126 ? 10.695 43.744 -7.828 1.00 43.96 124 GLU A CA 1
ATOM 838 C C . GLU A 1 126 ? 12.090 43.269 -8.203 1.00 43.27 124 GLU A C 1
ATOM 839 O O . GLU A 1 126 ? 12.532 43.462 -9.333 1.00 41.58 124 GLU A O 1
ATOM 845 N N . ARG A 1 127 ? 12.787 42.644 -7.261 1.00 44.25 125 ARG A N 1
ATOM 846 C CA . ARG A 1 127 ? 14.145 42.175 -7.531 1.00 45.88 125 ARG A CA 1
ATOM 847 C C . ARG A 1 127 ? 14.195 41.158 -8.674 1.00 45.08 125 ARG A C 1
ATOM 848 O O . ARG A 1 127 ? 15.118 41.174 -9.493 1.00 44.06 125 ARG A O 1
ATOM 864 N N . HIS A 1 129 ? 12.032 40.861 -11.206 1.00 49.22 127 HIS A N 1
ATOM 865 C CA . HIS A 1 129 ? 11.744 41.543 -12.459 1.00 52.78 127 HIS A CA 1
ATOM 866 C C . HIS A 1 129 ? 12.953 42.359 -12.881 1.00 54.00 127 HIS A C 1
ATOM 867 O O . HIS A 1 129 ? 13.320 42.394 -14.055 1.00 53.53 127 HIS A O 1
ATOM 874 N N . HIS A 1 130 ? 13.575 43.008 -11.903 1.00 56.16 128 HIS A N 1
ATOM 875 C CA . HIS A 1 130 ? 14.745 43.835 -12.146 1.00 58.18 128 HIS A CA 1
ATOM 876 C C . HIS A 1 130 ? 15.932 42.976 -12.555 1.00 58.44 128 HIS A C 1
ATOM 877 O O . HIS A 1 130 ? 16.913 43.480 -13.101 1.00 59.32 128 HIS A O 1
ATOM 884 N N . ARG A 1 131 ? 15.829 41.673 -12.307 1.00 58.17 129 ARG A N 1
ATOM 885 C CA . ARG A 1 131 ? 16.908 40.754 -12.632 1.00 58.10 129 ARG A CA 1
ATOM 886 C C . ARG A 1 131 ? 16.665 39.851 -13.845 1.00 56.37 129 ARG A C 1
ATOM 887 O O . ARG A 1 131 ? 17.620 39.415 -14.484 1.00 56.35 129 ARG A O 1
ATOM 895 N N . THR A 1 132 ? 15.406 39.565 -14.171 1.00 54.28 130 THR A N 1
ATOM 896 C CA . THR A 1 132 ? 15.121 38.694 -15.314 1.00 51.84 130 THR A CA 1
ATOM 897 C C . THR A 1 132 ? 14.219 39.326 -16.376 1.00 51.02 130 THR A C 1
ATOM 898 O O . THR A 1 132 ? 14.084 38.799 -17.485 1.00 49.10 130 THR A O 1
ATOM 902 N N . GLY A 1 133 ? 13.605 40.456 -16.041 1.00 48.91 131 GLY A N 1
ATOM 903 C CA . GLY A 1 133 ? 12.718 41.106 -16.986 1.00 47.22 131 GLY A CA 1
ATOM 904 C C . GLY A 1 133 ? 11.332 40.500 -16.882 1.00 46.26 131 GLY A C 1
ATOM 905 O O . GLY A 1 133 ? 10.416 40.885 -17.612 1.00 45.54 131 GLY A O 1
ATOM 906 N N . HIS A 1 134 ? 11.184 39.543 -15.968 1.00 44.29 132 HIS A N 1
ATOM 907 C CA . HIS A 1 134 ? 9.910 38.873 -15.744 1.00 43.07 132 HIS A CA 1
ATOM 908 C C . HIS A 1 134 ? 9.454 38.992 -14.298 1.00 42.00 132 HIS A C 1
ATOM 909 O O . HIS A 1 134 ? 10.267 39.101 -13.377 1.00 40.99 132 HIS A O 1
ATOM 916 N N . PHE A 1 135 ? 8.142 38.964 -14.114 1.00 39.47 133 PHE A N 1
ATOM 917 C CA . PHE A 1 135 ? 7.554 39.012 -12.789 1.00 40.45 133 PHE A CA 1
ATOM 918 C C . PHE A 1 135 ? 7.204 37.585 -12.397 1.00 39.03 133 PHE A C 1
ATOM 919 O O . PHE A 1 135 ? 6.655 36.842 -13.203 1.00 39.63 133 PHE A O 1
ATOM 935 N N . PRO A 1 137 ? 4.980 34.806 -10.829 1.00 37.85 135 PRO A N 1
ATOM 936 C CA . PRO A 1 137 ? 3.524 34.832 -10.633 1.00 38.10 135 PRO A CA 1
ATOM 937 C C . PRO A 1 137 ? 3.207 35.135 -9.158 1.00 38.27 135 PRO A C 1
ATOM 938 O O . PRO A 1 137 ? 3.751 34.493 -8.254 1.00 36.35 135 PRO A O 1
ATOM 942 N N . SER A 1 138 ? 2.332 36.114 -8.927 1.00 39.26 136 SER A N 1
ATOM 943 C CA . SER A 1 138 ? 1.952 36.526 -7.574 1.00 40.41 136 SER A CA 1
ATOM 944 C C . SER A 1 138 ? 1.512 35.369 -6.703 1.00 39.32 136 SER A C 1
ATOM 945 O O . SER A 1 138 ? 1.834 35.321 -5.522 1.00 39.92 136 SER A O 1
ATOM 948 N N . SER A 1 139 ? 0.765 34.440 -7.281 1.00 39.31 137 SER A N 1
ATOM 949 C CA . SER A 1 139 ? 0.301 33.292 -6.523 1.00 40.77 137 SER A CA 1
ATOM 950 C C . SER A 1 139 ? 1.480 32.489 -5.972 1.00 39.45 137 SER A C 1
ATOM 951 O O . SER A 1 139 ? 1.474 32.102 -4.809 1.00 39.21 137 SER A O 1
ATOM 954 N N . LEU A 1 140 ? 2.494 32.251 -6.800 1.00 40.97 138 LEU A N 1
ATOM 955 C CA . LEU A 1 140 ? 3.668 31.490 -6.364 1.00 42.03 138 LEU A CA 1
ATOM 956 C C . LEU A 1 140 ? 4.364 32.144 -5.176 1.00 40.64 138 LEU A C 1
ATOM 957 O O . LEU A 1 140 ? 4.600 31.500 -4.155 1.00 39.47 138 LEU A O 1
ATOM 962 N N . LEU A 1 141 ? 4.687 33.424 -5.318 1.00 39.67 139 LEU A N 1
ATOM 963 C CA . LEU A 1 141 ? 5.369 34.161 -4.261 1.00 40.16 139 LEU A CA 1
ATOM 964 C C . LEU A 1 141 ? 4.576 34.220 -2.954 1.00 39.13 139 LEU A C 1
ATOM 965 O O . LEU A 1 141 ? 5.132 34.000 -1.881 1.00 36.60 139 LEU A O 1
ATOM 970 N N . GLN A 1 142 ? 3.280 34.497 -3.034 1.00 38.49 140 GLN A N 1
ATOM 971 C CA . GLN A 1 142 ? 2.473 34.580 -1.824 1.00 39.94 140 GLN A CA 1
ATOM 972 C C . GLN A 1 142 ? 2.415 33.245 -1.091 1.00 38.18 140 GLN A C 1
ATOM 973 O O . GLN A 1 142 ? 2.516 33.192 0.133 1.00 36.76 140 GLN A O 1
ATOM 979 N N . THR A 1 143 ? 2.277 32.162 -1.843 1.00 37.12 141 THR A N 1
ATOM 980 C CA . THR A 1 143 ? 2.232 30.838 -1.247 1.00 37.55 141 THR A CA 1
ATOM 981 C C . THR A 1 143 ? 3.563 30.514 -0.554 1.00 36.35 141 THR A C 1
ATOM 982 O O . THR A 1 143 ? 3.577 29.903 0.515 1.00 35.87 141 THR A O 1
ATOM 986 N N . GLN A 1 144 ? 4.672 30.928 -1.161 1.00 34.98 142 GLN A N 1
ATOM 987 C CA . GLN A 1 144 ? 5.999 30.712 -0.576 1.00 36.63 142 GLN A CA 1
ATOM 988 C C . GLN A 1 144 ? 6.033 31.430 0.771 1.00 36.35 142 GLN A C 1
ATOM 989 O O . GLN A 1 144 ? 6.401 30.856 1.803 1.00 34.80 142 GLN A O 1
ATOM 995 N N . LEU A 1 145 ? 5.639 32.699 0.745 1.00 35.20 143 LEU A N 1
ATOM 996 C CA . LEU A 1 145 ? 5.630 33.522 1.943 1.00 35.59 143 LEU A CA 1
ATOM 997 C C . LEU A 1 145 ? 4.704 33.006 3.033 1.00 34.85 143 LEU A C 1
ATOM 998 O O . LEU A 1 145 ? 5.033 33.098 4.205 1.00 34.03 143 LEU A O 1
ATOM 1003 N N . GLU A 1 146 ? 3.549 32.465 2.662 1.00 36.74 144 GLU A N 1
ATOM 1004 C CA . GLU A 1 146 ? 2.636 31.935 3.671 1.00 39.19 144 GLU A CA 1
ATOM 1005 C C . GLU A 1 146 ? 3.227 30.652 4.251 1.00 38.68 144 GLU A C 1
ATOM 1006 O O . GLU A 1 146 ? 3.050 30.349 5.422 1.00 38.69 144 GLU A O 1
ATOM 1012 N N . THR A 1 147 ? 3.941 29.904 3.422 1.00 39.08 145 THR A N 1
ATOM 1013 C CA . THR A 1 147 ? 4.543 28.653 3.865 1.00 39.48 145 THR A CA 1
ATOM 1014 C C . THR A 1 147 ? 5.787 28.890 4.723 1.00 39.00 145 THR A C 1
ATOM 1015 O O . THR A 1 147 ? 6.093 28.095 5.614 1.00 38.42 145 THR A O 1
ATOM 1019 N N . LEU A 1 148 ? 6.489 29.990 4.464 1.00 37.92 146 LEU A N 1
ATOM 1020 C CA . LEU A 1 148 ? 7.698 30.319 5.217 1.00 37.80 146 LEU A CA 1
ATOM 1021 C C . LEU A 1 148 ? 7.463 30.495 6.715 1.00 38.00 146 LEU A C 1
ATOM 1022 O O . LEU A 1 148 ? 6.607 31.272 7.148 1.00 38.87 146 LEU A O 1
ATOM 1027 N N . GLU A 1 149 ? 8.230 29.752 7.497 1.00 36.92 147 GLU A N 1
ATOM 1028 C CA . GLU A 1 149 ? 8.174 29.839 8.943 1.0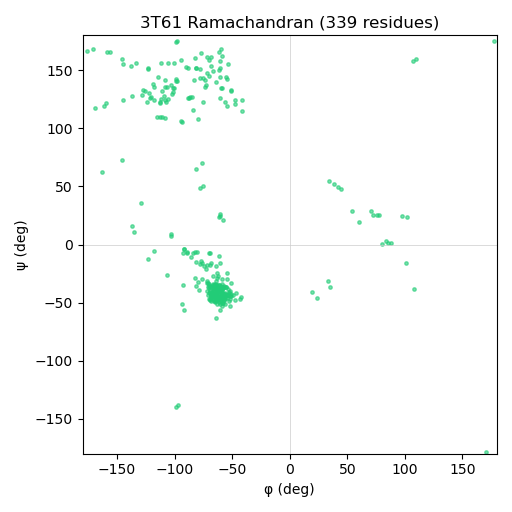0 37.37 147 GLU A CA 1
ATOM 1029 C C . GLU A 1 149 ? 9.509 30.479 9.297 1.00 37.23 147 GLU A C 1
ATOM 1030 O O . GLU A 1 149 ? 10.562 29.855 9.140 1.00 33.96 147 GLU A O 1
ATOM 1036 N N . ASP A 1 150 ? 9.455 31.733 9.747 1.00 36.92 148 ASP A N 1
ATOM 1037 C CA . ASP A 1 150 ? 10.656 32.490 10.089 1.00 36.84 148 ASP A CA 1
ATOM 1038 C C . ASP A 1 150 ? 11.637 31.722 10.965 1.00 35.50 148 ASP A C 1
ATOM 1039 O O . ASP A 1 150 ? 11.303 31.298 12.072 1.00 34.83 148 ASP A O 1
ATOM 1044 N N . PRO A 1 151 ? 12.874 31.542 10.476 1.00 34.79 149 PRO A N 1
ATOM 1045 C CA . PRO A 1 151 ? 13.922 30.817 11.204 1.00 34.76 149 PRO A CA 1
ATOM 1046 C C . PRO A 1 151 ? 14.662 31.611 12.273 1.00 34.68 149 PRO A C 1
ATOM 1047 O O . PRO A 1 151 ? 15.350 31.031 13.105 1.00 35.30 149 PRO A O 1
ATOM 1051 N N . ARG A 1 152 ? 14.532 32.931 12.250 1.00 35.08 150 ARG A N 1
ATOM 1052 C CA . ARG A 1 152 ? 15.226 33.762 13.221 1.00 37.11 150 ARG A CA 1
ATOM 1053 C C . ARG A 1 152 ? 14.990 33.297 14.648 1.00 37.17 150 ARG A C 1
ATOM 1054 O O . ARG A 1 152 ? 13.864 33.011 15.057 1.00 36.59 150 ARG A O 1
ATOM 1062 N N . GLY A 1 153 ? 16.077 33.196 15.397 1.00 38.18 151 GLY A N 1
ATOM 1063 C CA . GLY A 1 153 ? 15.970 32.727 16.763 1.00 40.49 151 GLY A CA 1
ATOM 1064 C C . GLY A 1 153 ? 16.553 31.329 16.837 1.00 41.04 151 GLY A C 1
ATOM 1065 O O . GLY A 1 153 ? 17.224 30.982 17.809 1.00 42.25 151 GLY A O 1
ATOM 1066 N N . GLU A 1 154 ? 16.303 30.530 15.800 1.00 39.44 152 GLU A N 1
ATOM 1067 C CA . GLU A 1 154 ? 16.822 29.168 15.742 1.00 37.60 152 GLU A CA 1
ATOM 1068 C C . GLU A 1 154 ? 18.344 29.230 15.769 1.00 37.05 152 GLU A C 1
ATOM 1069 O O . GLU A 1 154 ? 18.936 30.254 15.431 1.00 35.06 152 GLU A O 1
ATOM 1075 N N . VAL A 1 155 ? 18.971 28.129 16.170 1.00 37.87 153 VAL A N 1
ATOM 1076 C CA . VAL A 1 155 ? 20.423 28.060 16.279 1.00 37.93 153 VAL A CA 1
ATOM 1077 C C . VAL A 1 155 ? 21.212 28.269 14.996 1.00 37.45 153 VAL A C 1
ATOM 1078 O O . VAL A 1 155 ? 20.746 27.953 13.907 1.00 37.23 153 VAL A O 1
ATOM 1082 N N . ARG A 1 156 ? 22.419 28.806 15.151 1.00 37.35 154 ARG A N 1
ATOM 1083 C CA . ARG A 1 156 ? 23.341 29.058 14.048 1.00 37.58 154 ARG A CA 1
ATOM 1084 C C . ARG A 1 156 ? 22.659 29.545 12.765 1.00 38.19 154 ARG A C 1
ATOM 1085 O O . ARG A 1 156 ? 22.881 29.000 11.678 1.00 36.90 154 ARG A O 1
ATOM 1093 N N . THR A 1 157 ? 21.847 30.591 12.907 1.00 37.04 155 THR A N 1
ATOM 1094 C CA . THR A 1 157 ? 21.115 31.180 11.793 1.00 35.15 155 THR A CA 1
ATOM 1095 C C . THR A 1 157 ? 21.457 32.661 11.610 1.00 34.86 155 THR A C 1
ATOM 1096 O O . THR A 1 157 ? 21.356 33.454 12.546 1.00 34.89 155 THR A O 1
ATOM 1100 N N . VAL A 1 158 ? 21.860 33.018 10.396 1.00 33.35 156 VAL A N 1
ATOM 1101 C CA . VAL A 1 158 ? 22.199 34.389 10.048 1.00 31.99 156 VAL A CA 1
ATOM 1102 C C . VAL A 1 158 ? 21.139 34.885 9.057 1.00 32.95 156 VAL A C 1
ATOM 1103 O O . VAL A 1 158 ? 20.917 34.269 8.005 1.00 31.42 156 VAL A O 1
ATOM 1107 N N . ALA A 1 159 ? 20.469 35.981 9.406 1.00 31.46 157 ALA A N 1
ATOM 1108 C CA . ALA A 1 159 ? 19.432 36.549 8.550 1.00 31.97 157 ALA A CA 1
ATOM 1109 C C . ALA A 1 159 ? 19.973 37.769 7.830 1.00 31.98 157 ALA A C 1
ATOM 1110 O O . ALA A 1 159 ? 20.672 38.592 8.430 1.00 33.78 157 ALA A O 1
ATOM 1112 N N . VAL A 1 160 ? 19.664 37.880 6.541 1.00 29.58 158 VAL A N 1
ATOM 1113 C CA . VAL A 1 160 ? 20.129 39.017 5.748 1.00 28.86 158 VAL A CA 1
ATOM 1114 C C . VAL A 1 160 ? 19.000 39.515 4.855 1.00 28.19 158 VAL A C 1
ATOM 1115 O O . VAL A 1 160 ? 18.389 38.727 4.131 1.00 25.32 158 VAL A O 1
ATOM 1119 N N . ASP A 1 161 ? 18.719 40.818 4.920 1.00 25.52 159 ASP A N 1
ATOM 1120 C CA . ASP A 1 161 ? 17.657 41.411 4.109 1.00 25.34 159 ASP A CA 1
ATOM 1121 C C . ASP A 1 161 ? 18.199 41.571 2.694 1.00 24.47 159 ASP A C 1
ATOM 1122 O O . ASP A 1 161 ? 19.366 41.879 2.509 1.00 23.86 159 ASP A O 1
ATOM 1127 N N . VAL A 1 162 ? 17.355 41.361 1.692 1.00 25.99 160 VAL A N 1
ATOM 1128 C CA . VAL A 1 162 ? 17.812 41.444 0.306 1.00 27.07 160 VAL A CA 1
ATOM 1129 C C . VAL A 1 162 ? 17.685 42.807 -0.381 1.00 27.93 160 VAL A C 1
ATOM 1130 O O . VAL A 1 162 ? 18.133 42.973 -1.519 1.00 25.72 160 VAL A O 1
ATOM 1134 N N . ALA A 1 163 ? 17.097 43.784 0.306 1.00 29.12 161 ALA A N 1
ATOM 1135 C CA . ALA A 1 163 ? 16.920 45.112 -0.279 1.00 30.05 161 ALA A CA 1
ATOM 1136 C C . ALA A 1 163 ? 18.221 45.913 -0.255 1.00 30.14 161 ALA A C 1
ATOM 1137 O O . ALA A 1 163 ? 18.243 47.060 0.174 1.00 31.38 161 ALA A O 1
ATOM 1139 N N . GLN A 1 164 ? 19.300 45.286 -0.715 1.00 31.62 162 GLN A N 1
ATOM 1140 C CA . GLN A 1 164 ? 20.622 45.910 -0.768 1.00 32.52 162 GLN A CA 1
ATOM 1141 C C . GLN A 1 164 ? 21.480 45.220 -1.830 1.00 32.42 162 GLN A C 1
ATOM 1142 O O . GLN A 1 164 ? 21.128 44.152 -2.313 1.00 31.86 162 GLN A O 1
ATOM 1148 N N . PRO A 1 165 ? 22.610 45.832 -2.219 1.00 32.73 163 PRO A N 1
ATOM 1149 C CA . PRO A 1 165 ? 23.471 45.215 -3.235 1.00 33.19 163 PRO A CA 1
ATOM 1150 C C . PRO A 1 165 ? 23.888 43.792 -2.891 1.00 33.20 163 PRO A C 1
ATOM 1151 O O . PRO A 1 165 ? 24.148 43.471 -1.722 1.00 31.34 163 PRO A O 1
ATOM 1155 N N . LEU A 1 166 ? 23.953 42.948 -3.918 1.00 32.35 164 LEU A N 1
ATOM 1156 C CA . LEU A 1 166 ? 24.352 41.550 -3.750 1.00 33.20 164 LEU A CA 1
ATOM 1157 C C . LEU A 1 166 ? 25.684 41.412 -3.015 1.00 32.85 164 LEU A C 1
ATOM 1158 O O . LEU A 1 166 ? 25.842 40.542 -2.157 1.00 31.95 164 LEU A O 1
ATOM 1163 N N . ALA A 1 167 ? 26.642 42.268 -3.351 1.00 32.51 165 ALA A N 1
ATOM 1164 C CA . ALA A 1 167 ? 27.956 42.217 -2.715 1.00 34.99 165 ALA A CA 1
ATOM 1165 C C . ALA A 1 167 ? 27.855 42.495 -1.216 1.00 34.53 165 ALA A C 1
ATOM 1166 O O . ALA A 1 167 ? 28.668 42.010 -0.436 1.00 34.85 165 ALA A O 1
ATOM 1168 N N . GLU A 1 168 ? 26.857 43.281 -0.823 1.00 34.05 166 GLU A N 1
ATOM 1169 C CA . GLU A 1 168 ? 26.650 43.611 0.581 1.00 33.25 166 GLU A CA 1
ATOM 1170 C C . GLU A 1 168 ? 25.973 42.442 1.269 1.00 32.85 166 GLU A C 1
ATOM 1171 O O . GLU A 1 168 ? 26.279 42.132 2.421 1.00 33.58 166 GLU A O 1
ATOM 1177 N N . ILE A 1 169 ? 25.038 41.804 0.570 1.00 30.20 167 ILE A N 1
ATOM 1178 C CA . ILE A 1 169 ? 24.338 40.661 1.141 1.00 29.17 167 ILE A CA 1
ATOM 1179 C C . ILE A 1 169 ? 25.344 39.555 1.464 1.00 28.58 167 ILE A C 1
ATOM 1180 O O . ILE A 1 169 ? 25.266 38.912 2.511 1.00 28.13 167 ILE A O 1
ATOM 1185 N N . VAL A 1 170 ? 26.298 39.346 0.567 1.00 29.22 168 VAL A N 1
ATOM 1186 C CA . VAL A 1 170 ? 27.307 38.313 0.767 1.00 30.51 168 VAL A CA 1
ATOM 1187 C C . VAL A 1 170 ? 28.271 38.652 1.905 1.00 32.36 168 VAL A C 1
ATOM 1188 O O . VAL A 1 170 ? 28.545 37.809 2.770 1.00 31.50 168 VAL A O 1
ATOM 1192 N N . ARG A 1 171 ? 28.772 39.886 1.912 1.00 32.61 169 ARG A N 1
ATOM 1193 C CA . ARG A 1 171 ? 29.694 40.327 2.957 1.00 33.33 169 ARG A CA 1
ATOM 1194 C C . ARG A 1 171 ? 29.034 40.158 4.317 1.00 32.53 169 ARG A C 1
ATOM 1195 O O . ARG A 1 171 ? 29.670 39.695 5.264 1.00 33.40 169 ARG A O 1
ATOM 1203 N N . GLU A 1 172 ? 27.755 40.517 4.413 1.00 30.64 170 GLU A N 1
ATOM 1204 C CA . GLU A 1 172 ? 27.033 40.386 5.676 1.00 30.82 170 GLU A CA 1
ATOM 1205 C C . GLU A 1 172 ? 26.788 38.928 6.076 1.00 30.58 170 GLU A C 1
ATOM 1206 O O . GLU A 1 172 ? 26.874 38.575 7.255 1.00 31.46 170 GLU A O 1
ATOM 1212 N N . ALA A 1 173 ? 26.476 38.078 5.103 1.00 30.49 171 ALA A N 1
ATOM 1213 C CA . ALA A 1 173 ? 26.233 36.665 5.396 1.00 28.79 171 ALA A CA 1
ATOM 1214 C C . ALA A 1 173 ? 27.526 36.045 5.938 1.00 27.01 171 ALA A C 1
ATOM 1215 O O . ALA A 1 173 ? 27.504 35.296 6.907 1.00 25.45 171 ALA A O 1
ATOM 1217 N N . LEU A 1 174 ? 28.647 36.390 5.313 1.00 28.01 172 LEU A N 1
ATOM 1218 C CA . LEU A 1 174 ? 29.945 35.880 5.716 1.00 29.66 172 LEU A CA 1
ATOM 1219 C C . LEU A 1 174 ? 30.341 36.390 7.097 1.00 31.98 172 LEU A C 1
ATOM 1220 O O . LEU A 1 174 ? 30.934 35.654 7.892 1.00 33.07 172 LEU A O 1
ATOM 1225 N N . ALA A 1 175 ? 30.004 37.643 7.396 1.00 33.41 173 ALA A N 1
ATOM 1226 C CA . ALA A 1 175 ? 30.330 38.202 8.703 1.00 34.02 173 ALA A CA 1
ATOM 1227 C C . ALA A 1 175 ? 29.498 37.471 9.750 1.00 33.12 173 ALA A C 1
ATOM 1228 O O . ALA A 1 175 ? 29.989 37.157 10.833 1.00 34.31 173 ALA A O 1
ATOM 1230 N N . GLY A 1 176 ? 28.237 37.207 9.431 1.00 32.11 174 GLY A N 1
ATOM 1231 C CA . GLY A 1 176 ? 27.386 36.489 10.364 1.00 33.60 174 GLY A CA 1
ATOM 1232 C C . GLY A 1 176 ? 27.926 35.079 10.595 1.00 35.87 174 GLY A C 1
ATOM 1233 O O . GLY A 1 176 ? 27.904 34.560 11.721 1.00 36.61 174 GLY A O 1
ATOM 1234 N N . LEU A 1 177 ? 28.421 34.453 9.530 1.00 34.49 175 LEU A N 1
ATOM 1235 C CA . LEU A 1 177 ? 28.977 33.106 9.633 1.00 36.82 175 LEU A CA 1
ATOM 1236 C C . LEU A 1 177 ? 30.278 33.136 10.432 1.00 37.36 175 LEU A C 1
ATOM 1237 O O . LEU A 1 177 ? 30.573 32.208 11.181 1.00 35.30 175 LEU A O 1
ATOM 1242 N N . ALA A 1 178 ? 31.047 34.209 10.267 1.00 38.36 176 ALA A N 1
ATOM 1243 C CA . ALA A 1 178 ? 32.309 34.356 10.982 1.00 40.90 176 ALA A CA 1
ATOM 1244 C C . ALA A 1 178 ? 32.048 34.445 12.481 1.00 41.30 176 ALA A C 1
ATOM 1245 O O . ALA A 1 178 ? 32.838 33.954 13.279 1.00 42.26 176 ALA A O 1
ATOM 1247 N N . ARG A 1 179 ? 30.937 35.065 12.865 1.00 43.18 177 ARG A N 1
ATOM 1248 C CA . ARG A 1 179 ? 30.603 35.174 14.277 1.00 44.74 177 ARG A CA 1
ATOM 1249 C C . ARG A 1 179 ? 30.233 33.795 14.813 1.00 44.57 177 ARG A C 1
ATOM 1250 O O . ARG A 1 179 ? 30.614 33.432 15.926 1.00 42.59 177 ARG A O 1
ATOM 1258 N N . LEU A 1 180 ? 29.482 33.032 14.020 1.00 43.55 178 LEU A N 1
ATOM 1259 C CA . LEU A 1 180 ? 29.087 31.689 14.425 1.00 43.58 178 LEU A CA 1
ATOM 1260 C C . LEU A 1 180 ? 30.342 30.843 14.590 1.00 44.04 178 LEU A C 1
ATOM 1261 O O . LEU A 1 180 ? 30.425 30.002 15.488 1.00 43.00 178 LEU A O 1
ATOM 1266 N N . ALA A 1 181 ? 31.316 31.068 13.713 1.00 44.52 179 ALA A N 1
ATOM 1267 C CA . ALA A 1 181 ? 32.577 30.344 13.777 1.00 46.82 179 ALA A CA 1
ATOM 1268 C C . ALA A 1 181 ? 33.255 30.701 15.099 1.00 48.10 179 ALA A C 1
ATOM 1269 O O . ALA A 1 181 ? 33.699 29.822 15.839 1.00 47.26 179 ALA A O 1
ATOM 1271 N N . GLU A 1 182 ? 33.310 31.998 15.390 1.00 49.84 180 GLU A N 1
ATOM 1272 C CA . GLU A 1 182 ? 33.914 32.501 16.622 1.00 52.72 180 GLU A CA 1
ATOM 1273 C C . GLU A 1 182 ? 33.356 31.789 17.844 1.00 53.86 180 GLU A C 1
ATOM 1274 O O . GLU A 1 182 ? 34.106 31.399 18.738 1.00 54.25 180 GLU A O 1
ATOM 1280 N N . ASN A 1 183 ? 32.038 31.623 17.877 1.00 55.13 181 ASN A N 1
ATOM 1281 C CA . ASN A 1 183 ? 31.382 30.956 18.992 1.00 56.92 181 ASN A CA 1
ATOM 1282 C C . ASN A 1 183 ? 31.779 29.491 19.101 1.00 57.89 181 ASN A C 1
ATOM 1283 O O . ASN A 1 183 ? 31.888 28.956 20.206 1.00 56.37 181 ASN A O 1
ATOM 1288 N N . LEU A 1 184 ? 31.991 28.841 17.958 1.00 59.15 182 LEU A N 1
ATOM 1289 C CA . LEU A 1 184 ? 32.398 27.440 17.960 1.00 60.89 182 LEU A CA 1
ATOM 1290 C C . LEU A 1 184 ? 33.817 27.323 18.506 1.00 60.80 182 LEU A C 1
ATOM 1291 O O . LEU A 1 184 ? 34.084 26.498 19.374 1.00 60.63 182 LEU A O 1
ATOM 1296 N N . TYR A 1 185 ? 34.723 28.154 17.997 1.00 62.08 183 TYR A N 1
ATOM 1297 C CA . TYR A 1 185 ? 36.109 28.136 18.454 1.00 63.06 183 TYR A CA 1
ATOM 1298 C C . TYR A 1 185 ? 36.185 28.480 19.939 1.00 62.28 183 TYR A C 1
ATOM 1299 O O . TYR A 1 185 ? 37.242 28.358 20.556 1.00 62.16 183 TYR A O 1
ATOM 1308 N N . PHE A 1 186 ? 35.071 28.923 20.515 1.00 60.59 184 PHE A N 1
ATOM 1309 C CA . PHE A 1 186 ? 35.062 29.264 21.929 1.00 59.25 184 PHE A CA 1
ATOM 1310 C C . PHE A 1 186 ? 34.616 28.077 22.782 1.00 58.20 184 PHE A C 1
ATOM 1311 O O . PHE A 1 186 ? 35.285 27.706 23.749 1.00 58.43 184 PHE A O 1
ATOM 1319 N N . GLN A 1 187 ? 33.480 27.487 22.431 1.00 56.06 185 GLN A N 1
ATOM 1320 C CA . GLN A 1 187 ? 32.978 26.341 23.171 1.00 56.44 185 GLN A CA 1
ATOM 1321 C C . GLN A 1 187 ? 33.965 25.175 23.024 1.00 56.61 185 GLN A C 1
ATOM 1322 O O . GLN A 1 187 ? 34.140 24.371 23.945 1.00 56.71 185 GLN A O 1
ATOM 1328 N N . SER A 1 188 ? 34.635 25.114 21.874 1.00 56.33 186 SER A N 1
ATOM 1329 C CA . SER A 1 188 ? 35.611 24.061 21.596 1.00 55.86 186 SER A CA 1
ATOM 1330 C C . SER A 1 188 ? 36.865 24.199 22.461 1.00 56.31 186 SER A C 1
ATOM 1331 O O . SER A 1 188 ? 37.648 23.251 22.606 1.00 56.84 186 SER A O 1
ATOM 1334 N N . HIS A 1 189 ? 37.053 25.386 23.027 1.00 55.40 187 HIS A N 1
ATOM 1335 C CA . HIS A 1 189 ? 38.203 25.653 23.878 1.00 55.37 187 HIS A CA 1
ATOM 1336 C C . HIS A 1 189 ? 37.718 26.265 25.198 1.00 56.08 187 HIS A C 1
ATOM 1337 O O . HIS A 1 189 ? 38.386 27.135 25.762 1.00 56.38 187 HIS A O 1
ATOM 1344 N N . HIS A 1 190 ? 36.562 25.806 25.678 1.00 56.81 188 HIS A N 1
ATOM 1345 C CA . HIS A 1 190 ? 35.962 26.313 26.913 1.00 57.58 188 HIS A CA 1
ATOM 1346 C C . HIS A 1 190 ? 36.346 27.771 27.196 1.00 58.07 188 HIS A C 1
ATOM 1347 O O . HIS A 1 190 ? 36.263 28.614 26.270 1.00 57.00 188 HIS A O 1
ATOM 1354 N N . ARG B 1 15 ? -0.623 -2.862 -32.468 1.00 58.22 13 ARG B N 1
ATOM 1355 C CA . ARG B 1 15 ? 0.655 -2.827 -33.246 1.00 59.99 13 ARG B CA 1
ATOM 1356 C C . ARG B 1 15 ? 1.545 -1.687 -32.762 1.00 58.71 13 ARG B C 1
ATOM 1357 O O . ARG B 1 15 ? 1.215 -0.515 -32.931 1.00 59.13 13 ARG B O 1
ATOM 1365 N N . ARG B 1 16 ? 2.679 -2.045 -32.168 1.00 57.52 14 ARG B N 1
ATOM 1366 C CA . ARG B 1 16 ? 3.621 -1.071 -31.638 1.00 55.22 14 ARG B CA 1
ATOM 1367 C C . ARG B 1 16 ? 4.407 -0.345 -32.712 1.00 53.11 14 ARG B C 1
ATOM 1368 O O . ARG B 1 16 ? 4.802 -0.943 -33.706 1.00 53.06 14 ARG B O 1
ATOM 1376 N N . PHE B 1 17 ? 4.643 0.945 -32.496 1.00 51.06 15 PHE B N 1
ATOM 1377 C CA . PHE B 1 17 ? 5.441 1.748 -33.417 1.00 48.95 15 PHE B CA 1
ATOM 1378 C C . PHE B 1 17 ? 6.894 1.327 -33.153 1.00 47.98 15 PHE B C 1
ATOM 1379 O O . PHE B 1 17 ? 7.374 1.435 -32.028 1.00 45.69 15 PHE B O 1
ATOM 1387 N N . PRO B 1 18 ? 7.606 0.845 -34.188 1.00 48.42 16 PRO B N 1
ATOM 1388 C CA . PRO B 1 18 ? 9.000 0.392 -34.087 1.00 49.09 16 PRO B CA 1
ATOM 1389 C C . PRO B 1 18 ? 10.014 1.523 -34.001 1.00 48.97 16 PRO B C 1
ATOM 1390 O O . PRO B 1 18 ? 10.781 1.745 -34.942 1.00 50.83 16 PRO B O 1
ATOM 1394 N N . GLY B 1 19 ? 10.025 2.227 -32.876 1.00 46.87 17 GLY B N 1
ATOM 1395 C CA . GLY B 1 19 ? 10.951 3.331 -32.714 1.00 45.29 17 GLY B CA 1
ATOM 1396 C C . GLY B 1 19 ? 10.616 4.123 -31.472 1.00 43.58 17 GLY B C 1
ATOM 1397 O O . GLY B 1 19 ? 9.676 3.779 -30.757 1.00 44.47 17 GLY B O 1
ATOM 1398 N N . SER B 1 20 ? 11.375 5.182 -31.213 1.00 40.18 18 SER B N 1
ATOM 1399 C CA . SER B 1 20 ? 11.143 6.008 -30.039 1.00 38.44 18 SER B CA 1
ATOM 1400 C C . SER B 1 20 ? 9.969 6.966 -30.215 1.00 36.20 18 SER B C 1
ATOM 1401 O O . SER B 1 20 ? 9.658 7.396 -31.328 1.00 35.58 18 SER B O 1
ATOM 1404 N N . ILE B 1 21 ? 9.328 7.300 -29.101 1.00 33.09 19 ILE B N 1
ATOM 1405 C CA . ILE B 1 21 ? 8.163 8.172 -29.118 1.00 30.61 19 ILE B CA 1
ATOM 1406 C C . ILE B 1 21 ? 8.267 9.342 -28.143 1.00 28.63 19 ILE B C 1
ATOM 1407 O O . ILE B 1 21 ? 8.546 9.149 -26.960 1.00 26.73 19 ILE B O 1
ATOM 1412 N N . VAL B 1 22 ? 8.034 10.550 -28.638 1.00 26.78 20 VAL B N 1
ATOM 1413 C CA . VAL B 1 22 ? 8.041 11.721 -27.780 1.00 25.80 20 VAL B CA 1
ATOM 1414 C C . VAL B 1 22 ? 6.580 12.168 -27.570 1.00 27.75 20 VAL B C 1
ATOM 1415 O O . VAL B 1 22 ? 5.851 12.368 -28.545 1.00 28.69 20 VAL B O 1
ATOM 1419 N N . VAL B 1 23 ? 6.138 12.291 -26.317 1.00 25.86 21 VAL B N 1
ATOM 1420 C CA . VAL B 1 23 ? 4.780 12.776 -26.044 1.00 25.53 21 VAL B CA 1
ATOM 1421 C C . VAL B 1 23 ? 4.985 14.263 -25.722 1.00 25.85 21 VAL B C 1
ATOM 1422 O O . VAL B 1 23 ? 5.548 14.598 -24.681 1.00 27.35 21 VAL B O 1
ATOM 1434 N N . GLY B 1 25 ? 3.537 18.657 -26.067 1.00 22.86 23 GLY B N 1
ATOM 1435 C CA . GLY B 1 25 ? 2.392 19.474 -25.695 1.00 24.41 23 GLY B CA 1
ATOM 1436 C C . GLY B 1 25 ? 2.782 20.378 -24.535 1.00 25.06 23 GLY B C 1
ATOM 1437 O O . GLY B 1 25 ? 3.734 20.068 -23.815 1.00 22.74 23 GLY B O 1
ATOM 1438 N N . VAL B 1 26 ? 2.065 21.487 -24.348 1.00 23.83 24 VAL B N 1
ATOM 1439 C CA . VAL B 1 26 ? 2.375 22.443 -23.280 1.00 24.34 24 VAL B CA 1
ATOM 1440 C C . VAL B 1 26 ? 2.327 21.855 -21.876 1.00 26.69 24 VAL B C 1
ATOM 1441 O O . VAL B 1 26 ? 1.847 20.734 -21.669 1.00 25.71 24 VAL B O 1
ATOM 1445 N N . SER B 1 27 ? 2.837 22.624 -20.917 1.00 26.56 25 SER B N 1
ATOM 1446 C CA . SER B 1 27 ? 2.848 22.218 -19.517 1.00 30.14 25 SER B CA 1
ATOM 1447 C C . SER B 1 27 ? 1.424 21.970 -19.041 1.00 30.10 25 SER B C 1
ATOM 1448 O O . SER B 1 27 ? 0.524 22.758 -19.341 1.00 26.94 25 SER B O 1
ATOM 1451 N N . GLY B 1 28 ? 1.224 20.866 -18.325 1.00 29.54 26 GLY B N 1
ATOM 1452 C CA . GLY B 1 28 ? -0.098 20.528 -17.818 1.00 31.50 26 GLY B CA 1
ATOM 1453 C C . GLY B 1 28 ? -1.032 19.809 -18.783 1.00 32.37 26 GLY B C 1
ATOM 1454 O O . GLY B 1 28 ? -2.192 19.551 -18.444 1.00 31.56 26 GLY B O 1
ATOM 1455 N N . SER B 1 29 ? -0.545 19.489 -19.982 1.00 29.87 27 SER B N 1
ATOM 1456 C CA . SER B 1 29 ? -1.358 18.797 -20.983 1.00 28.56 27 SER B CA 1
ATOM 1457 C C . SER B 1 29 ? -1.499 17.312 -20.670 1.00 28.62 27 SER B C 1
ATOM 1458 O O . SER B 1 29 ? -2.339 16.630 -21.250 1.00 30.65 27 SER B O 1
ATOM 1461 N N . GLY B 1 30 ? -0.664 16.820 -19.756 1.00 27.71 28 GLY B N 1
ATOM 1462 C CA . GLY B 1 30 ? -0.700 15.419 -19.362 1.00 26.69 28 GLY B CA 1
ATOM 1463 C C . GLY B 1 30 ? 0.312 14.518 -20.055 1.00 26.56 28 GLY B C 1
ATOM 1464 O O . GLY B 1 30 ? 0.099 13.312 -20.146 1.00 24.61 28 GLY B O 1
ATOM 1465 N N . LYS B 1 31 ? 1.419 15.084 -20.534 1.00 26.49 29 LYS B N 1
ATOM 1466 C CA . LYS B 1 31 ? 2.426 14.284 -21.224 1.00 26.86 29 LYS B CA 1
ATOM 1467 C C . LYS B 1 31 ? 2.939 13.091 -20.420 1.00 26.78 29 LYS B C 1
ATOM 1468 O O . LYS B 1 31 ? 3.090 11.992 -20.968 1.00 24.30 29 LYS B O 1
ATOM 1474 N N . SER B 1 32 ? 3.206 13.283 -19.129 1.00 27.00 30 SER B N 1
ATOM 1475 C CA . SER B 1 32 ? 3.721 12.170 -18.326 1.00 30.93 30 SER B CA 1
ATOM 1476 C C . SER B 1 32 ? 2.696 11.047 -18.138 1.00 29.52 30 SER B C 1
ATOM 1477 O O . SER B 1 32 ? 3.046 9.877 -18.247 1.00 29.93 30 SER B O 1
ATOM 1480 N N . SER B 1 33 ? 1.440 11.392 -17.856 1.00 29.86 31 SER B N 1
ATOM 1481 C CA . SER B 1 33 ? 0.393 10.377 -17.684 1.00 30.38 31 SER B CA 1
ATOM 1482 C C . SER B 1 33 ? 0.227 9.539 -18.958 1.00 29.26 31 SER B C 1
ATOM 1483 O O . SER B 1 33 ? 0.163 8.314 -18.911 1.00 26.52 31 SER B O 1
ATOM 1486 N N . VAL B 1 34 ? 0.151 10.220 -20.096 1.00 28.24 32 VAL B N 1
ATOM 1487 C CA . VAL B 1 34 ? -0.021 9.556 -21.379 1.00 29.83 32 VAL B CA 1
ATOM 1488 C C . VAL B 1 34 ? 1.253 8.816 -21.756 1.00 29.80 32 VAL B C 1
ATOM 1489 O O . VAL B 1 34 ? 1.211 7.682 -22.240 1.00 27.83 32 VAL B O 1
ATOM 1493 N N . GLY B 1 35 ? 2.388 9.466 -21.519 1.00 31.05 33 GLY B N 1
ATOM 1494 C CA . GLY B 1 35 ? 3.666 8.853 -21.829 1.00 31.96 33 GLY B CA 1
ATOM 1495 C C . GLY B 1 35 ? 3.868 7.550 -21.083 1.00 32.95 33 GLY B C 1
ATOM 1496 O O . GLY B 1 35 ? 4.361 6.571 -21.643 1.00 31.23 33 GLY B O 1
ATOM 1497 N N . GLU B 1 36 ? 3.481 7.518 -19.815 1.00 34.19 34 GLU B N 1
ATOM 1498 C CA . GLU B 1 36 ? 3.665 6.295 -19.053 1.00 37.84 34 GLU B CA 1
ATOM 1499 C C . GLU B 1 36 ? 2.724 5.199 -19.527 1.00 35.58 34 GLU B C 1
ATOM 1500 O O . GLU B 1 36 ? 3.110 4.032 -19.583 1.00 34.51 34 GLU B O 1
ATOM 1506 N N . ALA B 1 37 ? 1.499 5.574 -19.886 1.00 34.11 35 ALA B N 1
ATOM 1507 C CA . ALA B 1 37 ? 0.524 4.594 -20.358 1.00 32.84 35 ALA B CA 1
ATOM 1508 C C . ALA B 1 37 ? 1.008 3.980 -21.674 1.00 30.90 35 ALA B C 1
ATOM 1509 O O . ALA B 1 37 ? 1.007 2.767 -21.829 1.00 31.14 35 ALA B O 1
ATOM 1511 N N . ILE B 1 38 ? 1.428 4.822 -22.612 1.00 29.75 36 ILE B N 1
ATOM 1512 C CA . ILE B 1 38 ? 1.933 4.340 -23.889 1.00 31.17 36 ILE B CA 1
ATOM 1513 C C . ILE B 1 38 ? 3.146 3.421 -23.687 1.00 32.33 36 ILE B C 1
ATOM 1514 O O . ILE B 1 38 ? 3.234 2.348 -24.294 1.00 31.47 36 ILE B O 1
ATOM 1519 N N . ALA B 1 39 ? 4.079 3.848 -22.839 1.00 33.01 37 ALA B N 1
ATOM 1520 C CA . ALA B 1 39 ? 5.276 3.057 -22.554 1.00 34.71 37 ALA B CA 1
ATOM 1521 C C . ALA B 1 39 ? 4.908 1.663 -22.041 1.00 36.49 37 ALA B C 1
ATOM 1522 O O . ALA B 1 39 ? 5.475 0.655 -22.482 1.00 35.13 37 ALA B O 1
ATOM 1524 N N . GLU B 1 40 ? 3.970 1.607 -21.101 1.00 37.78 38 GLU B N 1
ATOM 1525 C CA . GLU B 1 40 ? 3.544 0.328 -20.557 1.00 41.09 38 GLU B CA 1
ATOM 1526 C C . GLU B 1 40 ? 2.947 -0.540 -21.654 1.00 41.38 38 GLU B C 1
ATOM 1527 O O . GLU B 1 40 ? 3.306 -1.704 -21.801 1.00 41.37 38 GLU B O 1
ATOM 1533 N N . ALA B 1 41 ? 2.033 0.039 -22.421 1.00 41.74 39 ALA B N 1
ATOM 1534 C CA . ALA B 1 41 ? 1.370 -0.684 -23.495 1.00 43.54 39 ALA B CA 1
ATOM 1535 C C . ALA B 1 41 ? 2.345 -1.264 -24.517 1.00 43.81 39 ALA B C 1
ATOM 1536 O O . ALA B 1 41 ? 2.118 -2.351 -25.038 1.00 43.88 39 ALA B O 1
ATOM 1538 N N . CYS B 1 42 ? 3.434 -0.551 -24.795 1.00 44.92 40 CYS B N 1
ATOM 1539 C CA . CYS B 1 42 ? 4.418 -1.015 -25.774 1.00 45.09 40 CYS B CA 1
ATOM 1540 C C . CYS B 1 42 ? 5.566 -1.822 -25.172 1.00 44.80 40 CYS B C 1
ATOM 1541 O O . CYS B 1 42 ? 6.379 -2.390 -25.898 1.00 44.61 40 CYS B O 1
ATOM 1544 N N . GLY B 1 43 ? 5.634 -1.881 -23.849 1.00 44.33 41 GLY B N 1
ATOM 1545 C CA . GLY B 1 43 ? 6.724 -2.607 -23.229 1.00 44.43 41 GLY B CA 1
ATOM 1546 C C . GLY B 1 43 ? 8.026 -1.833 -23.380 1.00 44.14 41 GLY B C 1
ATOM 1547 O O . GLY B 1 43 ? 9.104 -2.417 -23.389 1.00 45.00 41 GLY B O 1
ATOM 1548 N N . TYR B 1 44 ? 7.920 -0.514 -23.525 1.00 42.95 42 TYR B N 1
ATOM 1549 C CA . TYR B 1 44 ? 9.087 0.348 -23.655 1.00 40.52 42 TYR B CA 1
ATOM 1550 C C . TYR B 1 44 ? 9.264 1.100 -22.342 1.00 39.44 42 TYR B C 1
ATOM 1551 O O . TYR B 1 44 ? 8.308 1.276 -21.578 1.00 39.24 42 TYR B O 1
ATOM 1560 N N . PRO B 1 45 ? 10.492 1.553 -22.057 1.00 36.88 43 PRO B N 1
ATOM 1561 C CA . PRO B 1 45 ? 10.692 2.292 -20.813 1.00 36.64 43 PRO B CA 1
ATOM 1562 C C . PRO B 1 45 ? 10.262 3.748 -21.032 1.00 36.09 43 PRO B C 1
ATOM 1563 O O . PRO B 1 45 ? 10.308 4.259 -22.159 1.00 34.84 43 PRO B O 1
ATOM 1567 N N . PHE B 1 46 ? 9.820 4.401 -19.962 1.00 34.66 44 PHE B N 1
ATOM 1568 C CA . PHE B 1 46 ? 9.389 5.793 -20.037 1.00 34.28 44 PHE B CA 1
ATOM 1569 C C . PHE B 1 46 ? 10.396 6.712 -19.350 1.00 34.12 44 PHE B C 1
ATOM 1570 O O . PHE B 1 46 ? 10.871 6.423 -18.253 1.00 31.85 44 PHE B O 1
ATOM 1578 N N . ILE B 1 47 ? 10.709 7.822 -20.007 1.00 33.84 45 ILE B N 1
ATOM 1579 C CA . ILE B 1 47 ? 11.622 8.801 -19.450 1.00 33.66 45 ILE B CA 1
ATOM 1580 C C . ILE B 1 47 ? 10.873 10.116 -19.257 1.00 34.94 45 ILE B C 1
ATOM 1581 O O . ILE B 1 47 ? 10.280 10.653 -20.198 1.00 32.82 45 ILE B O 1
ATOM 1586 N N . GLU B 1 48 ? 10.898 10.625 -18.031 1.00 35.73 46 GLU B N 1
ATOM 1587 C CA . GLU B 1 48 ? 10.275 11.903 -17.717 1.00 35.72 46 GLU B CA 1
ATOM 1588 C C . GLU B 1 48 ? 11.257 12.971 -18.192 1.00 33.44 46 GLU B C 1
ATOM 1589 O O . GLU B 1 48 ? 12.307 13.158 -17.581 1.00 32.09 46 GLU B O 1
ATOM 1595 N N . GLY B 1 49 ? 10.922 13.659 -19.279 1.00 30.84 47 GLY B N 1
ATOM 1596 C CA . GLY B 1 49 ? 11.803 14.686 -19.810 1.00 32.12 47 GLY B CA 1
ATOM 1597 C C . GLY B 1 49 ? 12.237 15.760 -18.823 1.00 32.23 47 GLY B C 1
ATOM 1598 O O . GLY B 1 49 ? 13.385 16.209 -18.858 1.00 29.55 47 GLY B O 1
ATOM 1599 N N . ASP B 1 50 ? 11.323 16.170 -17.948 1.00 32.01 48 ASP B N 1
ATOM 1600 C CA . ASP B 1 50 ? 11.603 17.197 -16.949 1.00 35.94 48 ASP B CA 1
ATOM 1601 C C . ASP B 1 50 ? 12.810 16.891 -16.079 1.00 36.26 48 ASP B C 1
ATOM 1602 O O . ASP B 1 50 ? 13.479 17.804 -15.588 1.00 38.11 48 ASP B O 1
ATOM 1607 N N . ALA B 1 51 ? 13.078 15.609 -15.870 1.00 33.59 49 ALA B N 1
ATOM 1608 C CA . ALA B 1 51 ? 14.194 15.215 -15.033 1.00 33.99 49 ALA B CA 1
ATOM 1609 C C . ALA B 1 51 ? 15.567 15.488 -15.660 1.00 34.07 49 ALA B C 1
ATOM 1610 O O . ALA B 1 51 ? 16.583 15.355 -14.987 1.00 34.12 49 ALA B O 1
ATOM 1612 N N . LEU B 1 52 ? 15.604 15.894 -16.926 1.00 33.26 50 LEU B N 1
ATOM 1613 C CA . LEU B 1 52 ? 16.883 16.145 -17.588 1.00 33.27 50 LEU B CA 1
ATOM 1614 C C . LEU B 1 52 ? 17.280 17.617 -17.739 1.00 33.62 50 LEU B C 1
ATOM 1615 O O . LEU B 1 52 ? 18.252 17.930 -18.428 1.00 33.57 50 LEU B O 1
ATOM 1620 N N . HIS B 1 53 ? 16.529 18.514 -17.108 1.00 32.93 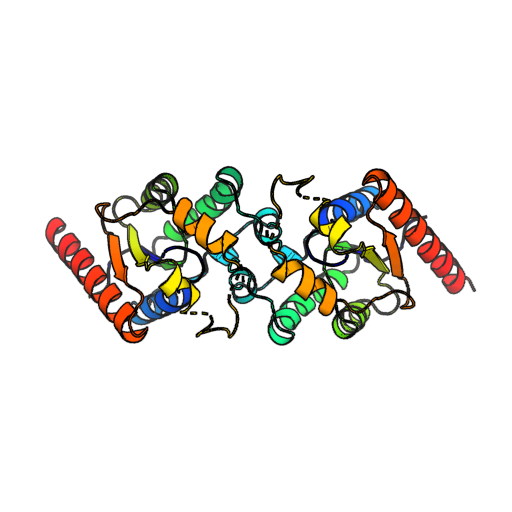51 HIS B N 1
ATOM 1621 C CA . HIS B 1 53 ? 16.824 19.947 -17.153 1.00 33.28 51 HIS B CA 1
ATOM 1622 C C . HIS B 1 53 ? 18.032 20.257 -16.278 1.00 33.70 51 HIS B C 1
ATOM 1623 O O . HIS B 1 53 ? 18.144 19.744 -15.164 1.00 31.79 51 HIS B O 1
ATOM 1630 N N . PRO B 1 54 ? 18.963 21.083 -16.772 1.00 34.72 52 PRO B N 1
ATOM 1631 C CA . PRO B 1 54 ? 20.114 21.395 -15.920 1.00 35.44 52 PRO B CA 1
ATOM 1632 C C . PRO B 1 54 ? 19.627 22.254 -14.740 1.00 36.31 52 PRO B C 1
ATOM 1633 O O . PRO B 1 54 ? 18.545 22.838 -14.798 1.00 35.83 52 PRO B O 1
ATOM 1637 N N . PRO B 1 55 ? 20.412 22.326 -13.654 1.00 37.80 53 PRO B N 1
ATOM 1638 C CA . PRO B 1 55 ? 20.069 23.106 -12.455 1.00 37.26 53 PRO B CA 1
ATOM 1639 C C . PRO B 1 55 ? 19.494 24.503 -12.724 1.00 36.08 53 PRO B C 1
ATOM 1640 O O . PRO B 1 55 ? 18.487 24.889 -12.133 1.00 33.97 53 PRO B O 1
ATOM 1644 N N . GLU B 1 56 ? 20.142 25.248 -13.612 1.00 35.91 54 GLU B N 1
ATOM 1645 C CA . GLU B 1 56 ? 19.714 26.598 -13.966 1.00 38.08 54 GLU B CA 1
ATOM 1646 C C . GLU B 1 56 ? 18.269 26.657 -14.482 1.00 37.40 54 GLU B C 1
ATOM 1647 O O . GLU B 1 56 ? 17.539 27.615 -14.195 1.00 34.93 54 GLU B O 1
ATOM 1653 N N . ASN B 1 57 ? 17.858 25.635 -15.232 1.00 34.62 55 ASN B N 1
ATOM 1654 C CA . ASN B 1 57 ? 16.499 25.590 -15.778 1.00 34.91 55 ASN B CA 1
ATOM 1655 C C . ASN B 1 57 ? 15.459 25.388 -14.667 1.00 33.47 55 ASN B C 1
ATOM 1656 O O . ASN B 1 57 ? 14.458 26.091 -14.614 1.00 33.26 55 ASN B O 1
ATOM 1661 N N . ILE B 1 58 ? 15.718 24.424 -13.790 1.00 32.75 56 ILE B N 1
ATOM 1662 C CA . ILE B 1 58 ? 14.835 24.092 -12.676 1.00 33.32 56 ILE B CA 1
ATOM 1663 C C . ILE B 1 58 ? 14.575 25.282 -11.749 1.00 35.09 56 ILE B C 1
ATOM 1664 O O . ILE B 1 58 ? 13.457 25.466 -11.241 1.00 33.55 56 ILE B O 1
ATOM 1669 N N . ARG B 1 59 ? 15.607 26.092 -11.534 1.00 35.05 57 ARG B N 1
ATOM 1670 C CA . ARG B 1 59 ? 15.483 27.266 -10.684 1.00 35.79 57 ARG B CA 1
ATOM 1671 C C . ARG B 1 59 ? 14.475 28.241 -11.322 1.00 34.82 57 ARG B C 1
ATOM 1672 O O . ARG B 1 59 ? 13.592 28.763 -10.641 1.00 33.07 57 ARG B O 1
ATOM 1680 N N . LYS B 1 60 ? 14.594 28.474 -12.629 1.00 33.59 58 LYS B N 1
ATOM 1681 C CA . LYS B 1 60 ? 13.657 29.363 -13.312 1.00 33.88 58 LYS B CA 1
ATOM 1682 C C . LYS B 1 60 ? 12.215 28.856 -13.243 1.00 33.16 58 LYS B C 1
ATOM 1683 O O . LYS B 1 60 ? 11.298 29.631 -12.984 1.00 33.07 58 LYS B O 1
ATOM 1697 N N . SER B 1 62 ? 10.985 26.897 -11.051 1.00 33.55 60 SER B N 1
ATOM 1698 C CA . SER B 1 62 ? 10.604 26.984 -9.649 1.00 35.61 60 SER B CA 1
ATOM 1699 C C . SER B 1 62 ? 10.091 28.392 -9.349 1.00 35.13 60 SER B C 1
ATOM 1700 O O . SER B 1 62 ? 9.223 28.579 -8.499 1.00 34.64 60 SER B O 1
ATOM 1703 N N . GLU B 1 63 ? 10.629 29.376 -10.063 1.00 34.07 61 GLU B N 1
ATOM 1704 C CA . GLU B 1 63 ? 10.239 30.768 -9.868 1.00 34.69 61 GLU B CA 1
ATOM 1705 C C . GLU B 1 63 ? 9.051 31.173 -10.739 1.00 34.80 61 GLU B C 1
ATOM 1706 O O . GLU B 1 63 ? 8.510 32.269 -10.594 1.00 34.84 61 GLU B O 1
ATOM 1712 N N . GLY B 1 64 ? 8.625 30.281 -11.627 1.00 33.79 62 GLY B N 1
ATOM 1713 C CA . GLY B 1 64 ? 7.515 30.608 -12.501 1.00 34.06 62 GLY B CA 1
ATOM 1714 C C . GLY B 1 64 ? 7.968 31.545 -13.607 1.00 34.59 62 GLY B C 1
ATOM 1715 O O . GLY B 1 64 ? 7.171 32.305 -14.152 1.00 33.87 62 GLY B O 1
ATOM 1716 N N . ILE B 1 65 ? 9.259 31.485 -13.932 1.00 33.83 63 ILE B N 1
ATOM 1717 C CA . ILE B 1 65 ? 9.852 32.304 -14.984 1.00 34.68 63 ILE B CA 1
ATOM 1718 C C . ILE B 1 65 ? 10.003 31.443 -16.245 1.00 33.93 63 ILE B C 1
ATOM 1719 O O . ILE B 1 65 ? 10.464 30.307 -16.167 1.00 33.33 63 ILE B O 1
ATOM 1724 N N . PRO B 1 66 ? 9.624 31.972 -17.423 1.00 33.40 64 PRO B N 1
ATOM 1725 C CA . PRO B 1 66 ? 9.763 31.172 -18.645 1.00 32.74 64 PRO B CA 1
ATOM 1726 C C . PRO B 1 66 ? 11.224 30.920 -19.043 1.00 32.97 64 PRO B C 1
ATOM 1727 O O . PRO B 1 66 ? 12.117 31.700 -18.714 1.00 31.08 64 PRO B O 1
ATOM 1731 N N . LEU B 1 67 ? 11.452 29.817 -19.748 1.00 32.19 65 LEU B N 1
ATOM 1732 C CA . LEU B 1 67 ? 12.783 29.456 -20.221 1.00 31.64 65 LEU B CA 1
ATOM 1733 C C . LEU B 1 67 ? 12.996 30.068 -21.595 1.00 31.31 65 LEU B C 1
ATOM 1734 O O . LEU B 1 67 ? 12.041 30.298 -22.327 1.00 32.16 65 LEU B O 1
ATOM 1739 N N . THR B 1 68 ? 14.250 30.335 -21.936 1.00 31.44 66 THR B N 1
ATOM 1740 C CA . THR B 1 68 ? 14.589 30.899 -23.241 1.00 31.84 66 THR B CA 1
ATOM 1741 C C . THR B 1 68 ? 15.044 29.756 -24.137 1.00 31.06 66 THR B C 1
ATOM 1742 O O . THR B 1 68 ? 15.176 28.618 -23.688 1.00 28.93 66 THR B O 1
ATOM 1746 N N . ASP B 1 69 ? 15.288 30.070 -25.402 1.00 32.46 67 ASP B N 1
ATOM 1747 C CA . ASP B 1 69 ? 15.768 29.083 -26.357 1.00 33.91 67 ASP B CA 1
ATOM 1748 C C . ASP B 1 69 ? 17.133 28.568 -25.898 1.00 32.78 67 ASP B C 1
ATOM 1749 O O . ASP B 1 69 ? 17.415 27.372 -25.991 1.00 31.85 67 ASP B O 1
ATOM 1754 N N . ASP B 1 70 ? 17.975 29.475 -25.402 1.00 29.45 68 ASP B N 1
ATOM 1755 C CA . ASP B 1 70 ? 19.295 29.091 -24.911 1.00 30.88 68 ASP B CA 1
ATOM 1756 C C . ASP B 1 70 ? 19.161 28.101 -23.756 1.00 30.40 68 ASP B C 1
ATOM 1757 O O . ASP B 1 70 ? 19.878 27.105 -23.719 1.00 29.69 68 ASP B O 1
ATOM 1762 N N . ASP B 1 71 ? 18.242 28.367 -22.823 1.00 30.18 69 ASP B N 1
ATOM 1763 C CA . ASP B 1 71 ? 18.044 27.478 -21.673 1.00 29.81 69 ASP B CA 1
ATOM 1764 C C . ASP B 1 71 ? 17.681 26.056 -22.091 1.00 29.73 69 ASP B C 1
ATOM 1765 O O . ASP B 1 71 ? 18.177 25.083 -21.519 1.00 27.02 69 ASP B O 1
ATOM 1770 N N . ARG B 1 72 ? 16.796 25.951 -23.079 1.00 29.18 70 ARG B N 1
ATOM 1771 C CA . ARG B 1 72 ? 16.304 24.662 -23.541 1.00 31.81 70 ARG B CA 1
ATOM 1772 C C . ARG B 1 72 ? 17.246 23.766 -24.318 1.00 29.72 70 ARG B C 1
ATOM 1773 O O . ARG B 1 72 ? 17.198 22.542 -24.159 1.00 27.25 70 ARG B O 1
ATOM 1781 N N . TRP B 1 73 ? 18.105 24.336 -25.153 1.00 28.72 71 TRP B N 1
ATOM 1782 C CA . TRP B 1 73 ? 18.967 23.458 -25.932 1.00 29.85 71 TRP B CA 1
ATOM 1783 C C . TRP B 1 73 ? 19.824 22.444 -25.191 1.00 28.15 71 TRP B C 1
ATOM 1784 O O . TRP B 1 73 ? 19.989 21.333 -25.670 1.00 28.08 71 TRP B O 1
ATOM 1795 N N . PRO B 1 74 ? 20.362 22.791 -24.013 1.00 29.02 72 PRO B N 1
ATOM 1796 C CA . PRO B 1 74 ? 21.173 21.789 -23.302 1.00 29.35 72 PRO B CA 1
ATOM 1797 C C . PRO B 1 74 ? 20.271 20.604 -22.913 1.00 28.41 72 PRO B C 1
ATOM 1798 O O . PRO B 1 74 ? 20.676 19.435 -22.929 1.00 27.12 72 PRO B O 1
ATOM 1802 N N . TRP B 1 75 ? 19.036 20.942 -22.551 1.00 28.14 73 TRP B N 1
ATOM 1803 C CA . TRP B 1 75 ? 18.018 19.979 -22.154 1.00 25.21 73 TRP B CA 1
ATOM 1804 C C . TRP B 1 75 ? 17.600 19.125 -23.350 1.00 24.52 73 TRP B C 1
ATOM 1805 O O . TRP B 1 75 ? 17.473 17.900 -23.254 1.00 22.92 73 TRP B O 1
ATOM 1816 N N . LEU B 1 76 ? 17.387 19.785 -24.481 1.00 23.18 74 LEU B N 1
ATOM 1817 C CA . LEU B 1 76 ? 16.974 19.102 -25.699 1.00 24.92 74 LEU B CA 1
ATOM 1818 C C . LEU B 1 76 ? 18.083 18.149 -26.168 1.00 26.21 74 LEU B C 1
ATOM 1819 O O . LEU B 1 76 ? 17.797 17.068 -26.699 1.00 24.03 74 LEU B O 1
ATOM 1824 N N . ALA B 1 77 ? 19.339 18.540 -25.947 1.00 23.94 75 ALA B N 1
ATOM 1825 C CA . ALA B 1 77 ? 20.463 17.693 -26.318 1.00 26.10 75 ALA B CA 1
ATOM 1826 C C . ALA B 1 77 ? 20.389 16.425 -25.485 1.00 25.13 75 ALA B C 1
ATOM 1827 O O . ALA B 1 77 ? 20.558 15.322 -26.002 1.00 25.30 75 ALA B O 1
ATOM 1829 N N . ALA B 1 78 ? 20.121 16.575 -24.192 1.00 25.34 76 ALA B N 1
ATOM 1830 C CA . ALA B 1 78 ? 20.025 15.409 -23.318 1.00 26.09 76 ALA B CA 1
ATOM 1831 C C . ALA B 1 78 ? 18.832 14.540 -23.723 1.00 27.62 76 ALA B C 1
ATOM 1832 O O . ALA B 1 78 ? 18.895 13.310 -23.613 1.00 28.55 76 ALA B O 1
ATOM 1834 N N . ILE B 1 79 ? 17.749 15.170 -24.183 1.00 25.93 77 ILE B N 1
ATOM 1835 C CA . ILE B 1 79 ? 16.575 14.411 -24.624 1.00 27.17 77 ILE B CA 1
ATOM 1836 C C . ILE B 1 79 ? 16.972 13.632 -25.882 1.00 25.34 77 ILE B C 1
ATOM 1837 O O . ILE B 1 79 ? 16.684 12.445 -26.012 1.00 22.86 77 ILE B O 1
ATOM 1842 N N . GLY B 1 80 ? 17.625 14.320 -26.808 1.00 25.36 78 GLY B N 1
ATOM 1843 C CA . GLY B 1 80 ? 18.065 13.677 -28.033 1.00 28.11 78 GLY B CA 1
ATOM 1844 C C . GLY B 1 80 ? 18.945 12.470 -27.765 1.00 29.10 78 GLY B C 1
ATOM 1845 O O . GLY B 1 80 ? 18.781 11.428 -28.403 1.00 28.11 78 GLY B O 1
ATOM 1846 N N . GLU B 1 81 ? 19.871 12.590 -26.814 1.00 28.94 79 GLU B N 1
ATOM 1847 C CA . GLU B 1 81 ? 20.770 11.477 -26.510 1.00 30.85 79 GLU B CA 1
ATOM 1848 C C . GLU B 1 81 ? 20.016 10.235 -26.036 1.00 31.32 79 GLU B C 1
ATOM 1849 O O . GLU B 1 81 ? 20.394 9.113 -26.366 1.00 31.06 79 GLU B O 1
ATOM 1855 N N . ARG B 1 82 ? 18.953 10.428 -25.260 1.00 32.28 80 ARG B N 1
ATOM 1856 C CA . ARG B 1 82 ? 18.165 9.298 -24.776 1.00 34.00 80 ARG B CA 1
ATOM 1857 C C . ARG B 1 82 ? 17.362 8.692 -25.932 1.00 35.01 80 ARG B C 1
ATOM 1858 O O . ARG B 1 82 ? 17.133 7.485 -25.974 1.00 34.00 80 ARG B O 1
ATOM 1866 N N . LEU B 1 83 ? 16.931 9.532 -26.867 1.00 34.75 81 LEU B N 1
ATOM 1867 C CA . LEU B 1 83 ? 16.143 9.057 -27.998 1.00 39.09 81 LEU B CA 1
ATOM 1868 C C . LEU B 1 83 ? 17.000 8.273 -28.986 1.00 43.14 81 LEU B C 1
ATOM 1869 O O . LEU B 1 83 ? 16.485 7.464 -29.762 1.00 43.95 81 LEU B O 1
ATOM 1874 N N . ALA B 1 84 ? 18.309 8.507 -28.933 1.00 45.55 82 ALA B N 1
ATOM 1875 C CA . ALA B 1 84 ? 19.259 7.863 -29.834 1.00 49.54 82 ALA B CA 1
ATOM 1876 C C . ALA B 1 84 ? 19.591 6.410 -29.516 1.00 51.67 82 ALA B C 1
ATOM 1877 O O . ALA B 1 84 ? 20.139 5.709 -30.360 1.00 53.18 82 ALA B O 1
ATOM 1879 N N . SER B 1 85 ? 19.276 5.956 -28.309 1.00 54.61 83 SER B N 1
ATOM 1880 C CA . SER B 1 85 ? 19.567 4.577 -27.933 1.00 57.84 83 SER B CA 1
ATOM 1881 C C . SER B 1 85 ? 18.975 3.615 -28.962 1.00 59.77 83 SER B C 1
ATOM 1882 O O . SER B 1 85 ? 18.024 3.958 -29.670 1.00 60.14 83 SER B O 1
ATOM 1885 N N . ARG B 1 86 ? 19.545 2.417 -29.060 1.00 61.97 84 ARG B N 1
ATOM 1886 C CA . ARG B 1 86 ? 19.062 1.431 -30.021 1.00 63.83 84 ARG B CA 1
ATOM 1887 C C . ARG B 1 86 ? 17.658 0.929 -29.692 1.00 62.94 84 ARG B C 1
ATOM 1888 O O . ARG B 1 86 ? 16.833 0.746 -30.590 1.00 63.20 84 ARG B O 1
ATOM 1896 N N . GLU B 1 87 ? 17.383 0.706 -28.411 1.00 61.18 85 GLU B N 1
ATOM 1897 C CA . GLU B 1 87 ? 16.061 0.247 -28.007 1.00 59.64 85 GLU B CA 1
ATOM 1898 C C . GLU B 1 87 ? 15.124 1.440 -27.886 1.00 56.03 85 GLU B C 1
ATOM 1899 O O . GLU B 1 87 ? 15.522 2.507 -27.428 1.00 55.04 85 GLU B O 1
ATOM 1905 N N . PRO B 1 88 ? 13.862 1.270 -28.305 1.00 52.82 86 PRO B N 1
ATOM 1906 C CA . PRO B 1 88 ? 12.854 2.330 -28.254 1.00 49.51 86 PRO B CA 1
ATOM 1907 C C . PRO B 1 88 ? 12.5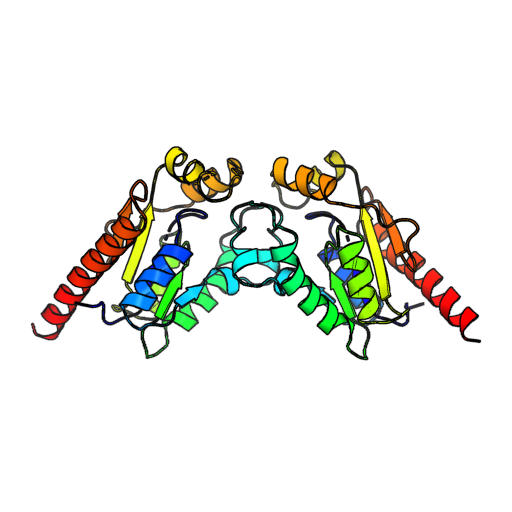06 2.795 -26.849 1.00 45.96 86 PRO B C 1
ATOM 1908 O O . PRO B 1 88 ? 12.395 1.993 -25.921 1.00 45.86 86 PRO B O 1
ATOM 1912 N N . VAL B 1 89 ? 12.337 4.102 -26.703 1.00 41.77 87 VAL B N 1
ATOM 1913 C CA . VAL B 1 89 ? 11.956 4.675 -25.424 1.00 39.75 87 VAL B CA 1
ATOM 1914 C C . VAL B 1 89 ? 10.829 5.674 -25.657 1.00 37.20 87 VAL B C 1
ATOM 1915 O O . VAL B 1 89 ? 10.658 6.183 -26.766 1.00 35.66 87 VAL B O 1
ATOM 1919 N N . VAL B 1 90 ? 10.042 5.927 -24.620 1.00 34.88 88 VAL B N 1
ATOM 1920 C CA . VAL B 1 90 ? 8.980 6.912 -24.719 1.00 33.08 88 VAL B CA 1
ATOM 1921 C C . VAL B 1 90 ? 9.435 8.046 -23.813 1.00 32.30 88 VAL B C 1
ATOM 1922 O O . VAL B 1 90 ? 9.729 7.819 -22.647 1.00 33.09 88 VAL B O 1
ATOM 1926 N N . VAL B 1 91 ? 9.509 9.260 -24.345 1.00 31.38 89 VAL B N 1
ATOM 1927 C CA . VAL B 1 91 ? 9.947 10.400 -23.544 1.00 31.35 89 VAL B CA 1
ATOM 1928 C C . VAL B 1 91 ? 8.975 11.561 -23.586 1.00 30.72 89 VAL B C 1
ATOM 1929 O O . VAL B 1 91 ? 8.534 11.967 -24.656 1.00 31.11 89 VAL B O 1
ATOM 1933 N N . SER B 1 92 ? 8.664 12.106 -22.417 1.00 29.24 90 SER B N 1
ATOM 1934 C CA . SER B 1 92 ? 7.791 13.259 -22.338 1.00 27.23 90 SER B CA 1
ATOM 1935 C C . SER B 1 92 ? 8.674 14.504 -22.509 1.00 26.58 90 SER B C 1
ATOM 1936 O O . SER B 1 92 ? 9.681 14.679 -21.816 1.00 25.59 90 SER B O 1
ATOM 1939 N N . CYS B 1 93 ? 8.300 15.354 -23.452 1.00 23.70 91 CYS B N 1
ATOM 1940 C CA . CYS B 1 93 ? 9.038 16.567 -23.731 1.00 24.28 91 CYS B CA 1
ATOM 1941 C C . CYS B 1 93 ? 8.114 17.525 -24.472 1.00 24.01 91 CYS B C 1
ATOM 1942 O O . CYS B 1 93 ? 7.598 17.192 -25.530 1.00 23.00 91 CYS B O 1
ATOM 1945 N N . SER B 1 94 ? 7.909 18.716 -23.913 1.00 24.95 92 SER B N 1
ATOM 1946 C CA . SER B 1 94 ? 7.021 19.706 -24.519 1.00 24.10 92 SER B CA 1
ATOM 1947 C C . SER B 1 94 ? 7.306 19.914 -26.001 1.00 23.92 92 SER B C 1
ATOM 1948 O O . SER B 1 94 ? 6.377 20.004 -26.804 1.00 25.01 92 SER B O 1
ATOM 1951 N N . ALA B 1 95 ? 8.582 20.002 -26.366 1.00 22.92 93 ALA B N 1
ATOM 1952 C CA . ALA B 1 95 ? 8.976 20.148 -27.773 1.00 23.78 93 ALA B CA 1
ATOM 1953 C C . ALA B 1 95 ? 8.149 21.169 -28.534 1.00 24.53 93 ALA B C 1
ATOM 1954 O O . ALA B 1 95 ? 7.722 20.919 -29.664 1.00 20.86 93 ALA B O 1
ATOM 1956 N N . LEU B 1 96 ? 7.977 22.339 -27.927 1.00 24.66 94 LEU B N 1
ATOM 1957 C CA . LEU B 1 96 ? 7.158 23.398 -28.491 1.00 25.95 94 LEU B CA 1
ATOM 1958 C C . LEU B 1 96 ? 7.491 23.976 -29.859 1.00 27.78 94 LEU B C 1
ATOM 1959 O O . LEU B 1 96 ? 6.584 24.307 -30.619 1.00 27.40 94 LEU B O 1
ATOM 1964 N N . LYS B 1 97 ? 8.770 24.113 -30.185 1.00 29.38 95 LYS B N 1
ATOM 1965 C CA . LYS B 1 97 ? 9.137 24.681 -31.479 1.00 31.88 95 LYS B CA 1
ATOM 1966 C C . LYS B 1 97 ? 9.518 23.621 -32.503 1.00 32.90 95 LYS B C 1
ATOM 1967 O O . LYS B 1 97 ? 9.914 22.512 -32.140 1.00 32.35 95 LYS B O 1
ATOM 1973 N N . ARG B 1 98 ? 9.386 23.964 -33.783 1.00 34.53 96 ARG B N 1
ATOM 1974 C CA . ARG B 1 98 ? 9.746 23.042 -34.851 1.00 35.78 96 ARG B CA 1
ATOM 1975 C C . ARG B 1 98 ? 11.260 22.804 -34.808 1.00 34.44 96 ARG B C 1
ATOM 1976 O O . ARG B 1 98 ? 11.732 21.698 -35.095 1.00 34.42 96 ARG B O 1
ATOM 1984 N N . SER B 1 99 ? 12.012 23.845 -34.446 1.00 33.39 97 SER B N 1
ATOM 1985 C CA . SER B 1 99 ? 13.470 23.747 -34.317 1.00 35.45 97 SER B CA 1
ATOM 1986 C C . SER B 1 99 ? 13.802 22.583 -33.399 1.00 33.64 97 SER B C 1
ATOM 1987 O O . SER B 1 99 ? 14.649 21.757 -33.706 1.00 34.32 97 SER B O 1
ATOM 1990 N N . TYR B 1 100 ? 13.136 22.536 -32.251 1.00 30.70 98 TYR B N 1
ATOM 1991 C CA . TYR B 1 100 ? 13.394 21.477 -31.299 1.00 30.12 98 TYR B CA 1
ATOM 1992 C C . TYR B 1 100 ? 13.067 20.101 -31.858 1.00 28.27 98 TYR B C 1
ATOM 1993 O O . TYR B 1 100 ? 13.872 19.181 -31.745 1.00 29.22 98 TYR B O 1
ATOM 2002 N N . ARG B 1 101 ? 11.892 19.953 -32.461 1.00 27.62 99 ARG B N 1
ATOM 2003 C CA . ARG B 1 101 ? 11.482 18.655 -32.995 1.00 28.08 99 ARG B CA 1
ATOM 2004 C C . ARG B 1 101 ? 12.388 18.180 -34.131 1.00 28.00 99 ARG B C 1
ATOM 2005 O O . ARG B 1 101 ? 12.759 17.011 -34.171 1.00 24.60 99 ARG B O 1
ATOM 2013 N N . ASP B 1 102 ? 12.741 19.080 -35.049 1.00 30.71 100 ASP B N 1
ATOM 2014 C CA . ASP B 1 102 ? 13.633 18.712 -36.159 1.00 34.61 100 ASP B CA 1
ATOM 2015 C C . ASP B 1 102 ? 14.976 18.204 -35.638 1.00 33.83 100 ASP B C 1
ATOM 2016 O O . ASP B 1 102 ? 15.542 17.268 -36.195 1.00 33.09 100 ASP B O 1
ATOM 2021 N N . LYS B 1 103 ? 15.489 18.824 -34.578 1.00 33.71 101 LYS B N 1
ATOM 2022 C CA . LYS B 1 103 ? 16.764 18.393 -34.018 1.00 34.16 101 LYS B CA 1
ATOM 2023 C C . LYS B 1 103 ? 16.610 17.017 -33.382 1.00 33.97 101 LYS B C 1
ATOM 2024 O O . LYS B 1 103 ? 17.447 16.134 -33.589 1.00 34.65 101 LYS B O 1
ATOM 2030 N N . LEU B 1 104 ? 15.535 16.826 -32.621 1.00 31.81 102 LEU B N 1
ATOM 2031 C CA . LEU B 1 104 ? 15.279 15.538 -31.986 1.00 31.72 102 LEU B CA 1
ATOM 2032 C C . LEU B 1 104 ? 15.144 14.411 -33.032 1.00 33.55 102 LEU B C 1
ATOM 2033 O O . LEU B 1 104 ? 15.569 13.273 -32.791 1.00 31.98 102 LEU B O 1
ATOM 2038 N N . ARG B 1 105 ? 14.554 14.721 -34.188 1.00 35.01 103 ARG B N 1
ATOM 2039 C CA . ARG B 1 105 ? 14.413 13.730 -35.261 1.00 38.32 103 ARG B CA 1
ATOM 2040 C C . ARG B 1 105 ? 15.789 13.297 -35.756 1.00 39.38 103 ARG B C 1
ATOM 2041 O O . ARG B 1 105 ? 15.987 12.142 -36.131 1.00 39.22 103 ARG B O 1
ATOM 2049 N N . GLU B 1 106 ? 16.739 14.225 -35.758 1.00 41.42 104 GLU B N 1
ATOM 2050 C CA . GLU B 1 106 ? 18.098 13.911 -36.194 1.00 45.03 104 GLU B CA 1
ATOM 2051 C C . GLU B 1 106 ? 18.763 12.868 -35.302 1.00 46.29 104 GLU B C 1
ATOM 2052 O O . GLU B 1 106 ? 19.671 12.174 -35.739 1.00 45.30 104 GLU B O 1
ATOM 2058 N N . SER B 1 107 ? 18.309 12.752 -34.057 1.00 48.31 105 SER B N 1
ATOM 2059 C CA . SER B 1 107 ? 18.888 11.783 -33.134 1.00 51.97 105 SER B CA 1
ATOM 2060 C C . SER B 1 107 ? 18.428 10.377 -33.490 1.00 53.23 105 SER B C 1
ATOM 2061 O O . SER B 1 107 ? 19.032 9.392 -33.078 1.00 54.37 105 SER B O 1
ATOM 2064 N N . ALA B 1 108 ? 17.347 10.295 -34.254 1.00 54.95 106 ALA B N 1
ATOM 2065 C CA . ALA B 1 108 ? 16.795 9.019 -34.692 1.00 56.77 106 ALA B CA 1
ATOM 2066 C C . ALA B 1 108 ? 16.215 9.228 -36.096 1.00 58.24 106 ALA B C 1
ATOM 2067 O O . ALA B 1 108 ? 14.996 9.263 -36.279 1.00 58.52 106 ALA B O 1
ATOM 2069 N N . PRO B 1 109 ? 17.094 9.372 -37.108 1.00 58.80 107 PRO B N 1
ATOM 2070 C CA . PRO B 1 109 ? 16.736 9.590 -38.517 1.00 58.34 107 PRO B CA 1
ATOM 2071 C C . PRO B 1 109 ? 15.567 8.753 -39.019 1.00 57.60 107 PRO B C 1
ATOM 2072 O O . PRO B 1 109 ? 15.654 7.528 -39.087 1.00 57.63 107 PRO B O 1
ATOM 2076 N N . GLY B 1 110 ? 14.477 9.430 -39.373 1.00 56.96 108 GLY B N 1
ATOM 2077 C CA . GLY B 1 110 ? 13.294 8.746 -39.868 1.00 54.93 108 GLY B CA 1
ATOM 2078 C C . GLY B 1 110 ? 12.763 7.650 -38.957 1.00 53.48 108 GLY B C 1
ATOM 2079 O O . GLY B 1 110 ? 12.156 6.688 -39.430 1.00 55.53 108 GLY B O 1
ATOM 2080 N N . GLY B 1 111 ? 12.982 7.781 -37.654 1.00 50.52 109 GLY B N 1
ATOM 2081 C CA . GLY B 1 111 ? 12.500 6.764 -36.736 1.00 46.84 109 GLY B CA 1
ATOM 2082 C C . GLY B 1 111 ? 11.862 7.327 -35.476 1.00 43.87 109 GLY B C 1
ATOM 2083 O O . GLY B 1 111 ? 11.669 6.603 -34.500 1.00 43.43 109 GLY B O 1
ATOM 2084 N N . LEU B 1 112 ? 11.520 8.610 -35.488 1.00 40.25 110 LEU B N 1
ATOM 2085 C CA . LEU B 1 112 ? 10.921 9.229 -34.311 1.00 38.62 110 LEU B CA 1
ATOM 2086 C C . LEU B 1 112 ? 9.442 9.607 -34.485 1.00 37.36 110 LEU B C 1
ATOM 2087 O O . LEU B 1 112 ? 9.053 10.214 -35.479 1.00 38.12 110 LEU B O 1
ATOM 2092 N N . ALA B 1 113 ? 8.622 9.246 -33.505 1.00 36.18 111 ALA B N 1
ATOM 2093 C CA . ALA B 1 113 ? 7.202 9.568 -33.544 1.00 34.84 111 ALA B CA 1
ATOM 2094 C C . ALA B 1 113 ? 6.841 10.537 -32.422 1.00 32.80 111 ALA B C 1
ATOM 2095 O O . ALA B 1 113 ? 7.384 10.459 -31.314 1.00 30.83 111 ALA B O 1
ATOM 2097 N N . PHE B 1 114 ? 5.919 11.447 -32.718 1.00 31.77 112 PHE B N 1
ATOM 2098 C CA . PHE B 1 114 ? 5.453 12.420 -31.739 1.00 31.37 112 PHE B CA 1
ATOM 2099 C C . PHE B 1 114 ? 3.951 12.253 -31.489 1.00 31.41 112 PHE B C 1
ATOM 2100 O O . PHE B 1 114 ? 3.179 12.020 -32.421 1.00 31.94 112 PHE B O 1
ATOM 2108 N N . VAL B 1 115 ? 3.555 12.352 -30.224 1.00 28.28 113 VAL B N 1
ATOM 2109 C CA . VAL B 1 115 ? 2.150 12.298 -29.831 1.00 27.36 113 VAL B CA 1
ATOM 2110 C C . VAL B 1 115 ? 1.923 13.717 -29.265 1.00 27.46 113 VAL B C 1
ATOM 2111 O O . VAL B 1 115 ? 2.491 14.093 -28.236 1.00 26.23 113 VAL B O 1
ATOM 2115 N N . PHE B 1 116 ? 1.148 14.517 -29.997 1.00 26.87 114 PHE B N 1
ATOM 2116 C CA . PHE B 1 116 ? 0.848 15.897 -29.631 1.00 26.74 114 PHE B CA 1
ATOM 2117 C C . PHE B 1 116 ? -0.473 16.014 -28.857 1.00 28.13 114 PHE B C 1
ATOM 2118 O O . PHE B 1 116 ? -1.558 15.864 -29.420 1.00 28.21 114 PHE B O 1
ATOM 2126 N N . LEU B 1 117 ? -0.361 16.251 -27.554 1.00 26.83 115 LEU B N 1
ATOM 2127 C CA . LEU B 1 117 ? -1.520 16.419 -26.689 1.00 26.22 115 LEU B CA 1
ATOM 2128 C C . LEU B 1 117 ? -1.850 17.901 -26.750 1.00 25.96 115 LEU B C 1
ATOM 2129 O O . LEU B 1 117 ? -0.977 18.727 -26.494 1.00 24.78 115 LEU B O 1
ATOM 2134 N N . HIS B 1 118 ? -3.098 18.239 -27.083 1.00 24.97 116 HIS B N 1
ATOM 2135 C CA . HIS B 1 118 ? -3.487 19.640 -27.195 1.00 27.99 116 HIS B CA 1
ATOM 2136 C C . HIS B 1 118 ? -4.926 19.964 -26.765 1.00 30.32 116 HIS B C 1
ATOM 2137 O O . HIS B 1 118 ? -5.816 19.100 -26.743 1.00 27.91 116 HIS B O 1
ATOM 2144 N N . GLY B 1 119 ? -5.139 21.242 -26.461 1.00 30.06 117 GLY B N 1
ATOM 2145 C CA . GLY B 1 119 ? -6.441 21.718 -26.038 1.00 32.37 117 GLY B CA 1
ATOM 2146 C C . GLY B 1 119 ? -6.356 23.219 -25.865 1.00 32.90 117 GLY B C 1
ATOM 2147 O O . GLY B 1 119 ? -5.255 23.776 -25.835 1.00 32.18 117 GLY B O 1
ATOM 2148 N N . SER B 1 120 ? -7.506 23.875 -25.753 1.00 30.47 118 SER B N 1
ATOM 2149 C CA . SER B 1 120 ? -7.551 25.321 -25.589 1.00 31.48 118 SER B CA 1
ATOM 2150 C C . SER B 1 120 ? -7.084 25.695 -24.198 1.00 29.63 118 SER B C 1
ATOM 2151 O O . SER B 1 120 ? -7.087 24.865 -23.293 1.00 27.99 118 SER B O 1
ATOM 2154 N N . GLU B 1 121 ? -6.714 26.960 -24.026 1.00 32.56 119 GLU B N 1
ATOM 2155 C CA . GLU B 1 121 ? -6.262 27.441 -22.725 1.00 35.24 119 GLU B CA 1
ATOM 2156 C C . GLU B 1 121 ? -7.241 27.105 -21.608 1.00 34.10 119 GLU B C 1
ATOM 2157 O O . GLU B 1 121 ? -6.835 26.617 -20.551 1.00 34.12 119 GLU B O 1
ATOM 2163 N N . SER B 1 122 ? -8.530 27.355 -21.829 1.00 34.15 120 SER B N 1
ATOM 2164 C CA . SER B 1 122 ? -9.510 27.066 -20.783 1.00 33.89 120 SER B CA 1
ATOM 2165 C C . SER B 1 122 ? -9.642 25.580 -20.468 1.00 31.32 120 SER B C 1
ATOM 2166 O O . SER B 1 122 ? -9.800 25.207 -19.311 1.00 31.79 120 SER B O 1
ATOM 2169 N N . VAL B 1 123 ? -9.570 24.722 -21.481 1.00 31.77 121 VAL B N 1
ATOM 2170 C CA . VAL B 1 123 ? -9.674 23.288 -21.225 1.00 30.76 121 VAL B CA 1
ATOM 2171 C C . VAL B 1 123 ? -8.423 22.838 -20.473 1.00 31.32 121 VAL B C 1
ATOM 2172 O O . VAL B 1 123 ? -8.506 22.071 -19.509 1.00 29.19 121 VAL B O 1
ATOM 2176 N N . LEU B 1 124 ? -7.262 23.308 -20.927 1.00 31.55 122 LEU B N 1
ATOM 2177 C CA . LEU B 1 124 ? -6.006 22.970 -20.261 1.00 34.01 122 LEU B CA 1
ATOM 2178 C C . LEU B 1 124 ? -6.045 23.422 -18.803 1.00 34.72 122 LEU B C 1
ATOM 2179 O O . LEU B 1 124 ? -5.761 22.639 -17.899 1.00 33.13 122 LEU B O 1
ATOM 2184 N N . ALA B 1 125 ? -6.422 24.680 -18.576 1.00 36.72 123 ALA B N 1
ATOM 2185 C CA . ALA B 1 125 ? -6.491 25.220 -17.217 1.00 38.29 123 ALA B CA 1
ATOM 2186 C C . ALA B 1 125 ? -7.435 24.431 -16.313 1.00 39.73 123 ALA B C 1
ATOM 2187 O O . ALA B 1 125 ? -7.070 24.067 -15.193 1.00 37.90 123 ALA B O 1
ATOM 2189 N N . GLU B 1 126 ? -8.647 24.158 -16.792 1.00 41.76 124 GLU B N 1
ATOM 2190 C CA . GLU B 1 126 ? -9.608 23.421 -15.983 1.00 42.53 124 GLU B CA 1
ATOM 2191 C C . GLU B 1 126 ? -9.145 22.006 -15.690 1.00 42.11 124 GLU B C 1
ATOM 2192 O O . GLU B 1 126 ? -9.357 21.499 -14.588 1.00 40.20 124 GLU B O 1
ATOM 2198 N N . ARG B 1 127 ? -8.516 21.365 -16.670 1.00 42.92 125 ARG B N 1
ATOM 2199 C CA . ARG B 1 127 ? -8.024 20.000 -16.479 1.00 44.68 125 ARG B CA 1
ATOM 2200 C C . ARG B 1 127 ? -7.053 19.956 -15.291 1.00 44.62 125 ARG B C 1
ATOM 2201 O O . ARG B 1 127 ? -7.131 19.065 -14.442 1.00 44.30 125 ARG B O 1
ATOM 2217 N N . HIS B 1 129 ? -6.763 22.108 -12.738 1.00 49.05 127 HIS B N 1
ATOM 2218 C CA . HIS B 1 129 ? -7.444 22.410 -11.483 1.00 53.12 127 HIS B CA 1
ATOM 2219 C C . HIS B 1 129 ? -8.197 21.168 -11.038 1.00 54.54 127 HIS B C 1
ATOM 2220 O O . HIS B 1 129 ? -8.149 20.765 -9.878 1.00 53.64 127 HIS B O 1
ATOM 2227 N N . HIS B 1 130 ? -8.898 20.574 -11.992 1.00 57.10 128 HIS B N 1
ATOM 2228 C CA . HIS B 1 130 ? -9.685 19.372 -11.773 1.00 59.07 128 HIS B CA 1
ATOM 2229 C C . HIS B 1 130 ? -8.788 18.247 -11.271 1.00 58.61 128 HIS B C 1
ATOM 2230 O O . HIS B 1 130 ? -9.223 17.378 -10.523 1.00 58.92 128 HIS B O 1
ATOM 2237 N N . ARG B 1 131 ? -7.524 18.289 -11.675 1.00 58.73 129 ARG B N 1
ATOM 2238 C CA . ARG B 1 131 ? -6.575 17.254 -11.310 1.00 58.63 129 ARG B CA 1
ATOM 2239 C C . ARG B 1 131 ? -5.745 17.513 -10.055 1.00 56.39 129 ARG B C 1
ATOM 2240 O O . ARG B 1 131 ? -5.444 16.578 -9.316 1.00 55.90 129 ARG B O 1
ATOM 2248 N N . THR B 1 132 ? -5.376 18.765 -9.800 1.00 54.18 130 THR B N 1
ATOM 2249 C CA . THR B 1 132 ? -4.546 19.066 -8.633 1.00 52.21 130 THR B CA 1
ATOM 2250 C C . THR B 1 132 ? -5.179 19.993 -7.600 1.00 51.56 130 THR B C 1
ATOM 2251 O O . THR B 1 132 ? -4.601 20.231 -6.537 1.00 50.14 130 THR B O 1
ATOM 2255 N N . GLY B 1 133 ? -6.360 20.517 -7.909 1.00 50.01 131 GLY B N 1
ATOM 2256 C CA . GLY B 1 133 ? -7.013 21.423 -6.985 1.00 48.61 131 GLY B CA 1
ATOM 2257 C C . GLY B 1 133 ? -6.409 22.811 -7.108 1.00 47.60 131 GLY B C 1
ATOM 2258 O O . GLY B 1 133 ? -6.812 23.739 -6.405 1.00 47.61 131 GLY B O 1
ATOM 2259 N N . HIS B 1 134 ? -5.440 22.951 -8.008 1.00 45.25 132 HIS B N 1
ATOM 2260 C CA . HIS B 1 134 ? -4.777 24.227 -8.230 1.00 43.97 132 HIS B CA 1
ATOM 2261 C C . HIS B 1 134 ? -4.881 24.687 -9.676 1.00 42.69 132 HIS B C 1
ATOM 2262 O O . HIS B 1 134 ? -4.966 23.877 -10.597 1.00 40.50 132 HIS B O 1
ATOM 2269 N N . PHE B 1 135 ? -4.871 26.000 -9.860 1.00 40.10 133 PHE B N 1
ATOM 2270 C CA . PHE B 1 135 ? -4.903 26.574 -11.191 1.00 41.11 133 PHE B CA 1
ATOM 2271 C C . PHE B 1 135 ? -3.461 26.892 -11.562 1.00 39.55 133 PHE B C 1
ATOM 2272 O O . PHE B 1 135 ? -2.708 27.394 -10.735 1.00 40.91 133 PHE B O 1
ATOM 2288 N N . PRO B 1 137 ? -0.678 29.121 -13.080 1.00 36.46 135 PRO B N 1
ATOM 2289 C CA . PRO B 1 137 ? -0.746 30.576 -13.266 1.00 36.28 135 PRO B CA 1
ATOM 2290 C C . PRO B 1 137 ? -1.052 30.871 -14.742 1.00 36.93 135 PRO B C 1
ATOM 2291 O O . PRO B 1 137 ? -0.408 30.313 -15.635 1.00 34.37 135 PRO B O 1
ATOM 2295 N N . SER B 1 138 ? -2.033 31.741 -14.983 1.00 37.39 136 SER B N 1
ATOM 2296 C CA . SER B 1 138 ? -2.448 32.104 -16.339 1.00 38.83 136 SER B CA 1
ATOM 2297 C C . SER B 1 138 ? -1.300 32.523 -17.247 1.00 38.26 136 SER B C 1
ATOM 2298 O O . SER B 1 138 ? -1.252 32.137 -18.410 1.00 38.74 136 SER B O 1
ATOM 2301 N N . SER B 1 139 ? -0.383 33.323 -16.721 1.00 38.55 137 SER B N 1
ATOM 2302 C CA . SER B 1 139 ? 0.763 33.777 -17.500 1.00 39.77 137 SER B CA 1
ATOM 2303 C C . SER B 1 139 ? 1.617 32.604 -17.995 1.00 38.35 137 SER B C 1
ATOM 2304 O O . SER B 1 139 ? 2.109 32.626 -19.120 1.00 38.80 137 SER B O 1
ATOM 2307 N N . LEU B 1 140 ? 1.799 31.581 -17.164 1.00 38.80 138 LEU B N 1
ATOM 2308 C CA . LEU B 1 140 ? 2.587 30.415 -17.578 1.00 39.94 138 LEU B CA 1
ATOM 2309 C C . LEU B 1 140 ? 1.926 29.714 -18.761 1.00 37.96 138 LEU B C 1
ATOM 2310 O O . LEU B 1 140 ? 2.567 29.449 -19.777 1.00 36.72 138 LEU B O 1
ATOM 2315 N N . LEU B 1 141 ? 0.638 29.422 -18.618 1.00 36.99 139 LEU B N 1
ATOM 2316 C CA . LEU B 1 141 ? -0.123 28.749 -19.664 1.00 37.71 139 LEU B CA 1
ATOM 2317 C C . LEU B 1 141 ? -0.167 29.553 -20.967 1.00 37.11 139 LEU B C 1
ATOM 2318 O O . LEU B 1 141 ? -0.050 28.987 -22.050 1.00 34.75 139 LEU B O 1
ATOM 2323 N N . GLN B 1 142 ? -0.330 30.868 -20.864 1.00 36.83 140 GLN B N 1
ATOM 2324 C CA . GLN B 1 142 ? -0.387 31.71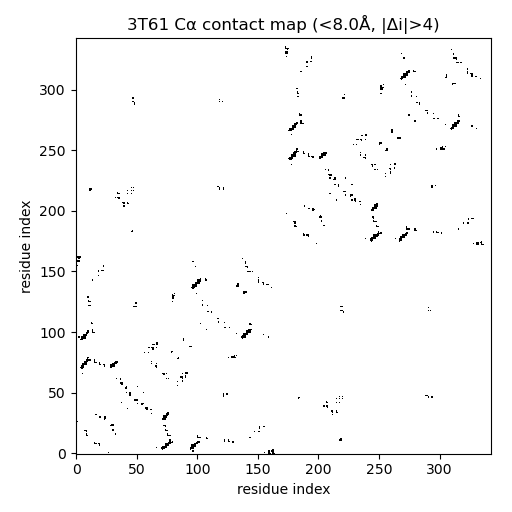4 -22.048 1.00 39.35 140 GLN B CA 1
ATOM 2325 C C . GLN B 1 142 ? 0.940 31.721 -22.795 1.00 37.98 140 GLN B C 1
ATOM 2326 O O . GLN B 1 142 ? 0.971 31.629 -24.023 1.00 35.53 140 GLN B O 1
ATOM 2332 N N . THR B 1 143 ? 2.036 31.816 -22.051 1.00 36.23 141 THR B N 1
ATOM 2333 C CA . THR B 1 143 ? 3.352 31.826 -22.669 1.00 36.57 141 THR B CA 1
ATOM 2334 C C . THR B 1 143 ? 3.654 30.490 -23.356 1.00 34.08 141 THR B C 1
ATOM 2335 O O . THR B 1 143 ? 4.280 30.464 -24.412 1.00 33.96 141 THR B O 1
ATOM 2339 N N . GLN B 1 144 ? 3.199 29.388 -22.767 1.00 32.35 142 GLN B N 1
ATOM 2340 C CA . GLN B 1 144 ? 3.400 28.064 -23.363 1.00 34.15 142 GLN B CA 1
ATOM 2341 C C . GLN B 1 144 ? 2.712 28.042 -24.729 1.00 34.42 142 GLN B C 1
ATOM 2342 O O . GLN B 1 144 ? 3.328 27.750 -25.762 1.00 32.16 142 GLN B O 1
ATOM 2348 N N . LEU B 1 145 ? 1.419 28.352 -24.710 1.00 34.72 143 LEU B N 1
ATOM 2349 C CA . LEU B 1 145 ? 0.599 28.379 -25.915 1.00 34.90 143 LEU B CA 1
ATOM 2350 C C . LEU B 1 145 ? 1.122 29.364 -26.950 1.00 34.24 143 LEU B C 1
ATOM 2351 O O . LEU B 1 145 ? 1.009 29.127 -28.142 1.00 34.52 143 LEU B O 1
ATOM 2356 N N . GLU B 1 146 ? 1.689 30.472 -26.493 1.00 35.58 144 GLU B N 1
ATOM 2357 C CA . GLU B 1 146 ? 2.250 31.462 -27.405 1.00 38.41 144 GLU B CA 1
ATOM 2358 C C . GLU B 1 146 ? 3.515 30.896 -28.046 1.00 37.73 144 GLU B C 1
ATOM 2359 O O . GLU B 1 146 ? 3.827 31.182 -29.197 1.00 37.46 144 GLU B O 1
ATOM 2365 N N . THR B 1 147 ? 4.243 30.091 -27.283 1.00 37.34 145 THR B N 1
ATOM 2366 C CA . THR B 1 147 ? 5.482 29.496 -27.765 1.00 37.52 145 THR B CA 1
ATOM 2367 C C . THR B 1 147 ? 5.204 28.287 -28.658 1.00 36.81 145 THR B C 1
ATOM 2368 O O . THR B 1 147 ? 5.944 28.015 -29.603 1.00 36.00 145 THR B O 1
ATOM 2372 N N . LEU B 1 148 ? 4.126 27.574 -28.362 1.00 35.59 146 LEU B N 1
ATOM 2373 C CA . LEU B 1 148 ? 3.766 26.397 -29.139 1.00 36.16 146 LEU B CA 1
ATOM 2374 C C . LEU B 1 148 ? 3.603 26.645 -30.636 1.00 36.91 146 LEU B C 1
ATOM 2375 O O . LEU B 1 148 ? 2.808 27.483 -31.064 1.00 37.26 146 LEU B O 1
ATOM 2380 N N . GLU B 1 149 ? 4.376 25.908 -31.423 1.00 36.26 147 GLU B N 1
ATOM 2381 C CA . GLU B 1 149 ? 4.297 25.974 -32.872 1.00 36.39 147 GLU B CA 1
ATOM 2382 C C . GLU B 1 149 ? 3.645 24.639 -33.226 1.00 36.44 147 GLU B C 1
ATOM 2383 O O . GLU B 1 149 ? 4.260 23.579 -33.075 1.00 34.09 147 GLU B O 1
ATOM 2389 N N . ASP B 1 150 ? 2.385 24.696 -33.661 1.00 36.59 148 ASP B N 1
ATOM 2390 C CA . ASP B 1 150 ? 1.622 23.492 -33.993 1.00 36.44 148 ASP B CA 1
ATOM 2391 C C . ASP B 1 150 ? 2.391 22.520 -34.876 1.00 35.59 148 ASP B C 1
ATOM 2392 O O . ASP B 1 150 ? 2.870 22.881 -35.951 1.00 35.62 148 ASP B O 1
ATOM 2397 N N . PRO B 1 151 ? 2.520 21.260 -34.428 1.00 34.49 149 PRO B N 1
ATOM 2398 C CA . PRO B 1 151 ? 3.243 20.233 -35.186 1.00 34.09 149 PRO B CA 1
ATOM 2399 C C . PRO B 1 151 ? 2.427 19.485 -36.236 1.00 34.48 149 PRO B C 1
ATOM 2400 O O . PRO B 1 151 ? 2.992 18.733 -37.027 1.00 34.53 149 PRO B O 1
ATOM 2404 N N . ARG B 1 152 ? 1.110 19.658 -36.234 1.00 34.59 150 ARG B N 1
ATOM 2405 C CA . ARG B 1 152 ? 0.279 18.955 -37.206 1.00 36.56 150 ARG B CA 1
ATOM 2406 C C . ARG B 1 152 ? 0.809 19.148 -38.622 1.00 35.40 150 ARG B C 1
ATOM 2407 O O . ARG B 1 152 ? 1.125 20.258 -39.035 1.00 34.31 150 ARG B O 1
ATOM 2415 N N . GLY B 1 153 ? 0.906 18.060 -39.368 1.00 36.27 151 GLY B N 1
ATOM 2416 C CA . GLY B 1 153 ? 1.406 18.175 -40.723 1.00 38.38 151 GLY B CA 1
ATOM 2417 C C . GLY B 1 153 ? 2.862 17.761 -40.830 1.00 38.83 151 GLY B C 1
ATOM 2418 O O . GLY B 1 153 ? 3.373 17.538 -41.928 1.00 39.68 151 GLY B O 1
ATOM 2419 N N . GLU B 1 154 ? 3.542 17.677 -39.690 1.00 37.78 152 GLU B N 1
ATOM 2420 C CA . GLU B 1 154 ? 4.933 17.253 -39.677 1.00 36.23 152 GLU B CA 1
ATOM 2421 C C . GLU B 1 154 ? 4.907 15.731 -39.717 1.00 35.97 152 GLU B C 1
ATOM 2422 O O . GLU B 1 154 ? 3.889 15.122 -39.388 1.00 32.39 152 GLU B O 1
ATOM 2428 N N . VAL B 1 155 ? 6.017 15.116 -40.117 1.00 36.68 153 VAL B N 1
ATOM 2429 C CA . VAL B 1 155 ? 6.084 13.661 -40.215 1.00 36.92 153 VAL B CA 1
ATOM 2430 C C . VAL B 1 155 ? 5.851 12.888 -38.924 1.00 36.92 153 VAL B C 1
ATOM 2431 O O . VAL B 1 155 ? 6.127 13.375 -37.827 1.00 35.60 153 VAL B O 1
ATOM 2435 N N . ARG B 1 156 ? 5.343 11.669 -39.085 1.00 37.14 154 ARG B N 1
ATOM 2436 C CA . ARG B 1 156 ? 5.067 10.755 -37.984 1.00 37.55 154 ARG B CA 1
ATOM 2437 C C . ARG B 1 156 ? 4.605 11.445 -36.699 1.00 38.84 154 ARG B C 1
ATOM 2438 O O . ARG B 1 156 ? 5.181 11.238 -35.628 1.00 37.96 154 ARG B O 1
ATOM 2446 N N . THR B 1 157 ? 3.545 12.247 -36.816 1.00 38.05 155 THR B N 1
ATOM 2447 C CA . THR B 1 157 ? 2.982 12.986 -35.688 1.00 36.47 155 THR B CA 1
ATOM 2448 C C . THR B 1 157 ? 1.494 12.674 -35.505 1.00 35.90 155 THR B C 1
ATOM 2449 O O . THR B 1 157 ? 0.700 12.868 -36.422 1.00 36.47 155 THR B O 1
ATOM 2453 N N . VAL B 1 158 ? 1.130 12.193 -34.318 1.00 34.35 156 VAL B N 1
ATOM 2454 C CA . VAL B 1 158 ? -0.254 11.868 -33.979 1.00 33.45 156 VAL B CA 1
ATOM 2455 C C . VAL B 1 158 ? -0.787 12.922 -33.001 1.00 34.68 156 VAL B C 1
ATOM 2456 O O . VAL B 1 158 ? -0.212 13.136 -31.926 1.00 35.12 156 VAL B O 1
ATOM 2460 N N . ALA B 1 159 ? -1.879 13.581 -33.382 1.00 33.03 157 ALA B N 1
ATOM 2461 C CA . ALA B 1 159 ? -2.486 14.615 -32.551 1.00 32.78 157 ALA B CA 1
ATOM 2462 C C . ALA B 1 159 ? -3.673 14.061 -31.781 1.00 32.23 157 ALA B C 1
ATOM 2463 O O . ALA B 1 159 ? -4.431 13.247 -32.310 1.00 33.80 157 ALA B O 1
ATOM 2465 N N . VAL B 1 160 ? -3.828 14.483 -30.528 1.00 29.51 158 VAL B N 1
ATOM 2466 C CA . VAL B 1 160 ? -4.946 14.013 -29.704 1.00 29.40 158 VAL B CA 1
ATOM 2467 C C . VAL B 1 160 ? -5.449 15.119 -28.782 1.00 28.98 158 VAL B C 1
ATOM 2468 O O . VAL B 1 160 ? -4.676 15.694 -28.009 1.00 27.11 158 VAL B O 1
ATOM 2472 N N . ASP B 1 161 ? -6.743 15.424 -28.873 1.00 26.88 159 ASP B N 1
ATOM 2473 C CA . ASP B 1 161 ? -7.332 16.465 -28.038 1.00 26.21 159 ASP B CA 1
ATOM 2474 C C . ASP B 1 161 ? -7.502 15.920 -26.628 1.00 25.39 159 ASP B C 1
ATOM 2475 O O . ASP B 1 161 ? -7.832 14.752 -26.453 1.00 24.80 159 ASP B O 1
ATOM 2480 N N . VAL B 1 162 ? -7.282 16.764 -25.623 1.00 26.35 160 VAL B N 1
ATOM 2481 C CA . VAL B 1 162 ? -7.378 16.332 -24.228 1.00 27.18 160 VAL B CA 1
ATOM 2482 C C . VAL B 1 162 ? -8.744 16.444 -23.544 1.00 27.35 160 VAL B C 1
ATOM 2483 O O . VAL B 1 162 ? -8.909 15.957 -22.414 1.00 23.60 160 VAL B O 1
ATOM 2487 N N . ALA B 1 163 ? -9.718 17.066 -24.212 1.00 28.20 161 ALA B N 1
ATOM 2488 C CA . ALA B 1 163 ? -11.059 17.218 -23.632 1.00 29.19 161 ALA B CA 1
ATOM 2489 C C . ALA B 1 163 ? -11.844 15.902 -23.666 1.00 29.69 161 ALA B C 1
ATOM 2490 O O . ALA B 1 163 ? -12.977 15.859 -24.139 1.00 30.45 161 ALA B O 1
ATOM 2492 N N . GLN B 1 164 ? -11.222 14.832 -23.175 1.00 31.26 162 GLN B N 1
ATOM 2493 C CA . GLN B 1 164 ? -11.834 13.500 -23.134 1.00 31.80 162 GLN B CA 1
ATOM 2494 C C . GLN B 1 164 ? -11.121 12.652 -22.081 1.00 31.71 162 GLN B C 1
ATOM 2495 O O . GLN B 1 164 ? -10.045 13.012 -21.621 1.00 31.76 162 GLN B O 1
ATOM 2501 N N . PRO B 1 165 ? -11.711 11.512 -21.687 1.00 33.40 163 PRO B N 1
ATOM 2502 C CA . PRO B 1 165 ? -11.081 10.657 -20.674 1.00 33.43 163 PRO B CA 1
ATOM 2503 C C . PRO B 1 165 ? -9.667 10.230 -21.029 1.00 33.97 163 PRO B C 1
ATOM 2504 O O . PRO B 1 165 ? -9.356 9.985 -22.202 1.00 31.27 163 PRO B O 1
ATOM 2508 N N . LEU B 1 166 ? -8.820 10.139 -20.002 1.00 33.04 164 LEU B N 1
ATOM 2509 C CA . LEU B 1 166 ? -7.424 9.741 -20.174 1.00 32.46 164 LEU B CA 1
ATOM 2510 C C . LEU B 1 166 ? -7.285 8.424 -20.922 1.00 31.79 164 LEU B C 1
ATOM 2511 O O . LEU B 1 166 ? -6.429 8.290 -21.797 1.00 29.44 164 LEU B O 1
ATOM 2516 N N . ALA B 1 167 ? -8.126 7.454 -20.574 1.00 31.36 165 ALA B N 1
ATOM 2517 C CA . ALA B 1 167 ? -8.079 6.140 -21.210 1.00 33.58 165 ALA B CA 1
ATOM 2518 C C . ALA B 1 167 ? -8.380 6.222 -22.708 1.00 33.32 165 ALA B C 1
ATOM 2519 O O . ALA B 1 167 ? -7.938 5.373 -23.475 1.00 32.92 165 ALA B O 1
ATOM 2521 N N . GLU B 1 168 ? -9.138 7.240 -23.109 1.00 32.32 166 GLU B N 1
ATOM 2522 C CA . GLU B 1 168 ? -9.493 7.441 -24.512 1.00 31.14 166 GLU B CA 1
ATOM 2523 C C . GLU B 1 168 ? -8.343 8.135 -25.215 1.00 29.98 166 GLU B C 1
ATOM 2524 O O . GLU B 1 168 ? -8.074 7.880 -26.389 1.00 29.72 166 GLU B O 1
ATOM 2530 N N . ILE B 1 169 ? -7.682 9.032 -24.492 1.00 28.80 167 ILE B N 1
ATOM 2531 C CA . ILE B 1 169 ? -6.548 9.763 -25.038 1.00 29.35 167 ILE B CA 1
ATOM 2532 C C . ILE B 1 169 ? -5.453 8.754 -25.388 1.00 29.92 167 ILE B C 1
ATOM 2533 O O . ILE B 1 169 ? -4.865 8.808 -26.469 1.00 30.36 167 ILE B O 1
ATOM 2538 N N . VAL B 1 170 ? -5.204 7.826 -24.472 1.00 30.65 168 VAL B N 1
ATOM 2539 C CA . VAL B 1 170 ? -4.189 6.794 -24.664 1.00 32.68 168 VAL B CA 1
ATOM 2540 C C . VAL B 1 170 ? -4.524 5.848 -25.822 1.00 34.55 168 VAL B C 1
ATOM 2541 O O . VAL B 1 170 ? -3.664 5.568 -26.670 1.00 33.26 168 VAL B O 1
ATOM 2545 N N . ARG B 1 171 ? -5.769 5.365 -25.856 1.00 33.60 169 ARG B N 1
ATOM 2546 C CA . ARG B 1 171 ? -6.214 4.453 -26.913 1.00 33.83 169 ARG B CA 1
ATOM 2547 C C . ARG B 1 171 ? -6.044 5.113 -28.269 1.00 32.47 169 ARG B C 1
ATOM 2548 O O . ARG B 1 171 ? -5.568 4.488 -29.215 1.00 33.36 169 ARG B O 1
ATOM 2556 N N . GLU B 1 172 ? -6.425 6.382 -28.362 1.00 30.36 170 GLU B N 1
ATOM 2557 C CA . GLU B 1 172 ? -6.298 7.110 -29.615 1.00 30.09 170 GLU B CA 1
ATOM 2558 C C . GLU B 1 172 ? -4.834 7.362 -29.989 1.00 29.52 170 GLU B C 1
ATOM 2559 O O . GLU B 1 172 ? -4.479 7.331 -31.162 1.00 29.90 170 GLU B O 1
ATOM 2565 N N . ALA B 1 173 ? -3.982 7.617 -29.000 1.00 29.65 171 ALA B N 1
ATOM 2566 C CA . ALA B 1 173 ? -2.566 7.849 -29.285 1.00 28.17 171 ALA B CA 1
ATOM 2567 C C . ALA B 1 173 ? -1.963 6.568 -29.866 1.00 27.30 171 ALA B C 1
ATOM 2568 O O . ALA B 1 173 ? -1.249 6.607 -30.859 1.00 25.26 171 ALA B O 1
ATOM 2570 N N . LEU B 1 174 ? -2.278 5.437 -29.241 1.00 27.24 172 LEU B N 1
ATOM 2571 C CA . LEU B 1 174 ? -1.778 4.142 -29.674 1.00 30.36 172 LEU B CA 1
ATOM 2572 C C . LEU B 1 174 ? -2.346 3.741 -31.038 1.00 32.59 172 LEU B C 1
ATOM 2573 O O . LEU B 1 174 ? -1.658 3.105 -31.841 1.00 32.23 172 LEU B O 1
ATOM 2578 N N . ALA B 1 175 ? -3.594 4.119 -31.311 1.00 34.26 173 ALA B N 1
ATOM 2579 C CA . ALA B 1 175 ? -4.194 3.793 -32.600 1.00 34.60 173 ALA B CA 1
ATOM 2580 C C . ALA B 1 175 ? -3.432 4.576 -33.657 1.00 34.60 173 ALA B C 1
ATOM 2581 O O . ALA B 1 175 ? -3.127 4.055 -34.734 1.00 35.57 173 ALA B O 1
ATOM 2583 N N . GLY B 1 176 ? -3.127 5.830 -33.345 1.00 32.32 174 GLY B N 1
ATOM 2584 C CA . GLY B 1 176 ? -2.388 6.661 -34.276 1.00 33.29 174 GLY B CA 1
ATOM 2585 C C . GLY B 1 176 ? -0.973 6.139 -34.500 1.00 34.27 174 GLY B C 1
ATOM 2586 O O . GLY B 1 176 ? -0.451 6.204 -35.618 1.00 34.96 174 GLY B O 1
ATOM 2587 N N . LEU B 1 177 ? -0.349 5.622 -33.444 1.00 32.86 175 LEU B N 1
ATOM 2588 C CA . LEU B 1 177 ? 1.006 5.081 -33.549 1.00 35.20 175 LEU B CA 1
ATOM 2589 C C . LEU B 1 177 ? 0.984 3.770 -34.322 1.00 35.45 175 LEU B C 1
ATOM 2590 O O . LEU B 1 177 ? 1.947 3.429 -35.007 1.00 32.21 175 LEU B O 1
ATOM 2595 N N . ALA B 1 178 ? -0.116 3.032 -34.199 1.00 36.50 176 ALA B N 1
ATOM 2596 C CA . ALA B 1 178 ? -0.252 1.768 -34.909 1.00 39.35 176 ALA B CA 1
ATOM 2597 C C . ALA B 1 178 ? -0.318 2.060 -36.406 1.00 39.72 176 ALA B C 1
ATOM 2598 O O . ALA B 1 178 ? 0.198 1.294 -37.212 1.00 40.47 176 ALA B O 1
ATOM 2600 N N . ARG B 1 179 ? -0.937 3.180 -36.772 1.00 41.76 177 ARG B N 1
ATOM 2601 C CA . ARG B 1 179 ? -1.040 3.559 -38.181 1.00 43.56 177 ARG B CA 1
ATOM 2602 C C . ARG B 1 179 ? 0.344 3.908 -38.719 1.00 42.81 177 ARG B C 1
ATOM 2603 O O . ARG B 1 179 ? 0.690 3.546 -39.846 1.00 40.75 177 ARG B O 1
ATOM 2611 N N . LEU B 1 180 ? 1.125 4.632 -37.920 1.00 40.82 178 LEU B N 1
ATOM 2612 C CA . LEU B 1 180 ? 2.468 5.013 -38.335 1.00 41.07 178 LEU B CA 1
ATOM 2613 C C . LEU B 1 180 ? 3.314 3.753 -38.514 1.00 41.70 178 LEU B C 1
ATOM 2614 O O . LEU B 1 180 ? 4.105 3.653 -39.455 1.00 40.85 178 LEU B O 1
ATOM 2619 N N . ALA B 1 181 ? 3.136 2.795 -37.611 1.00 42.09 179 ALA B N 1
ATOM 2620 C CA . ALA B 1 181 ? 3.869 1.535 -37.675 1.00 45.27 179 ALA B CA 1
ATOM 2621 C C . ALA B 1 181 ? 3.506 0.783 -38.958 1.00 47.08 179 ALA B C 1
ATOM 2622 O O . ALA B 1 181 ? 4.381 0.279 -39.665 1.00 46.11 179 ALA B O 1
ATOM 2624 N N . GLU B 1 182 ? 2.209 0.719 -39.246 1.00 49.23 180 GLU B N 1
ATOM 2625 C CA . GLU B 1 182 ? 1.699 0.043 -40.434 1.00 52.54 180 GLU B CA 1
ATOM 2626 C C . GLU B 1 182 ? 2.341 0.626 -41.687 1.00 53.62 180 GLU B C 1
ATOM 2627 O O . GLU B 1 182 ? 2.740 -0.113 -42.587 1.00 54.49 180 GLU B O 1
ATOM 2633 N N . ASN B 1 183 ? 2.444 1.951 -41.734 1.00 54.43 181 ASN B N 1
ATOM 2634 C CA . ASN B 1 183 ? 3.040 2.639 -42.875 1.00 56.11 181 ASN B CA 1
ATOM 2635 C C . ASN B 1 183 ? 4.516 2.304 -43.049 1.00 57.08 181 ASN B C 1
ATOM 2636 O O . ASN B 1 183 ? 5.007 2.223 -44.173 1.00 55.26 181 ASN B O 1
ATOM 2641 N N . LEU B 1 184 ? 5.224 2.123 -41.937 1.00 58.71 182 LEU B N 1
ATOM 2642 C CA . LEU B 1 184 ? 6.639 1.769 -41.998 1.00 60.62 182 LEU B CA 1
ATOM 2643 C C . LEU B 1 184 ? 6.748 0.330 -42.488 1.00 60.82 182 LEU B C 1
ATOM 2644 O O . LEU B 1 184 ? 7.581 0.011 -43.333 1.00 60.70 182 LEU B O 1
ATOM 2649 N N . TYR B 1 185 ? 5.891 -0.532 -41.952 1.00 62.07 183 TYR B N 1
ATOM 2650 C CA . TYR B 1 185 ? 5.873 -1.940 -42.329 1.00 63.27 183 TYR B CA 1
ATOM 2651 C C . TYR B 1 185 ? 5.571 -2.067 -43.820 1.00 62.39 183 TYR B C 1
ATOM 2652 O O . TYR B 1 185 ? 5.784 -3.121 -44.419 1.00 62.39 183 TYR B O 1
ATOM 2661 N N . PHE B 1 186 ? 5.066 -0.990 -44.415 1.00 60.48 184 PHE B N 1
ATOM 2662 C CA . PHE B 1 186 ? 4.749 -1.005 -45.836 1.00 58.86 184 PHE B CA 1
ATOM 2663 C C . PHE B 1 186 ? 5.936 -0.503 -46.650 1.00 57.77 184 PHE B C 1
ATOM 2664 O O . PHE B 1 186 ? 6.424 -1.204 -47.538 1.00 58.38 184 PHE B O 1
ATOM 2672 N N . GLN B 1 187 ? 6.406 0.703 -46.346 1.00 55.60 185 GLN B N 1
ATOM 2673 C CA . GLN B 1 187 ? 7.545 1.262 -47.061 1.00 55.70 185 GLN B CA 1
ATOM 2674 C C . GLN B 1 187 ? 8.723 0.276 -47.000 1.00 56.27 185 GLN B C 1
ATOM 2675 O O . GLN B 1 187 ? 9.595 0.274 -47.875 1.00 56.43 185 GLN B O 1
ATOM 2681 N N . SER B 1 188 ? 8.714 -0.576 -45.972 1.00 55.92 186 SER B N 1
ATOM 2682 C CA . SER B 1 188 ? 9.765 -1.569 -45.734 1.00 55.24 186 SER B CA 1
ATOM 2683 C C . SER B 1 188 ? 9.691 -2.886 -46.515 1.00 55.66 186 SER B C 1
ATOM 2684 O O . SER B 1 188 ? 10.727 -3.508 -46.770 1.00 55.94 186 SER B O 1
ATOM 2687 N N . HIS B 1 189 ? 8.488 -3.323 -46.882 1.00 54.59 187 HIS B N 1
ATOM 2688 C CA . HIS B 1 189 ? 8.343 -4.595 -47.589 1.00 54.50 187 HIS B CA 1
ATOM 2689 C C . HIS B 1 189 ? 7.819 -4.504 -49.024 1.00 55.29 187 HIS B C 1
ATOM 2690 O O . HIS B 1 189 ? 8.017 -3.447 -49.673 1.00 54.18 187 HIS B O 1
#

Secondary structure (DSSP, 8-state):
---SS-EE---TTS-HHHHHHHHHHHHT--EEEGGGG--HHHHH----PPP-HHHHHHHHHHHHHHHTSSS--EEE----SHHHHHHHHHTSTT--EEEEEE--HHHHHH--TTTS---HHHHHHHHHH----TTSTTEEEEESSS-HHHHHHHHHHHHHHHHHHHHHHTT-/---SSEEE---TTS-HHHHHHHHHHHHT--EEEGGGG--HHHHH----PPP-HHHHHHHHHHHHHHHTSSS--EEE----SHHHHHHHHHTSTT-EEEEEEE--HHHHHH--TTTS---HHHHHHHHHH----TTSTTEEEEESSS-HHHHHHHHHHHHHHHHHHHHHHT-

Organism: Rhizobium meliloti (strain 1021) (NCBI:txid266834)

Foldseek 3Di:
DAQQAAEEEAFPQLCLPVLLCLSCVVRVAEEDELVVQQPPVVVVCCVLHDDDPVSCVVSLVVVLQVRLDPGYYYYYDNQFDPVSVVVSCVSPPPRYAYEYEDDDLVLSQVNVVPPVDGPSVRSVVRVVSHDDCPPPPRYHYFYRPDDSVVRNVRSRVSSVVSRVVVVVVVVD/DAQQAAEEEAFPQLCLPVLLVLLCVVRVAAEEELVVQQPPVCVVCCVLHDDDPVRCPVSLVVVLQVRLDPHYYYYYDNQQDPVSVVVSCVSPPVG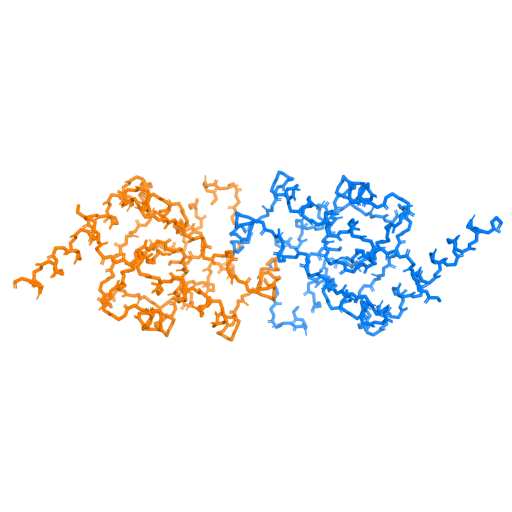YAYEYEDDDLVLSQVNVVPPVDGPSVRSVVRVVSHDDCPPPPRYHYFYRNDDSVVRNVSSRVSSVVNRVVCVVVPD

CATH classification: 3.40.50.300

Radius of gyration: 23.07 Å; Cα contacts (8 Å, |Δi|>4): 548; chains: 2; bounding box: 50×50×74 Å